Protein AF-A0A8S8XUC7-F1 (afdb_monomer)

Solvent-accessible surface area (backbone atoms only — not comparable to full-atom values): 11625 Å² total; per-residue (Å²): 89,48,49,70,54,58,55,46,55,54,51,51,53,39,42,76,74,67,48,90,72,67,87,67,48,67,64,52,48,65,70,45,53,82,76,54,60,56,90,83,32,74,93,61,48,88,72,64,65,62,46,83,82,86,70,94,68,76,92,76,57,71,69,60,51,54,49,54,51,40,50,51,55,43,52,51,50,54,50,49,53,54,52,32,41,76,70,71,77,44,48,84,92,80,46,78,45,68,78,72,74,39,77,66,48,87,70,94,55,97,44,68,78,47,62,65,75,51,44,34,64,48,54,49,67,64,31,64,96,37,75,73,34,54,60,49,36,74,74,62,48,78,80,85,77,85,59,91,88,58,54,70,69,60,52,48,53,52,52,52,52,50,40,52,46,46,44,66,35,69,69,47,46,50,48,43,69,71,28,41,64,84,64,82,58,76,83,125

Radius of gyration: 28.35 Å; Cα contacts (8 Å, |Δi|>4): 119; chains: 1; bounding box: 52×38×69 Å

Structure (mmCIF, N/CA/C/O backbone):
data_AF-A0A8S8XUC7-F1
#
_entry.id   AF-A0A8S8XUC7-F1
#
loop_
_atom_site.group_PDB
_atom_site.id
_atom_site.type_symbol
_atom_site.label_atom_id
_atom_site.label_alt_id
_atom_site.label_comp_id
_atom_site.label_asym_id
_atom_site.label_entity_id
_atom_site.label_seq_id
_atom_site.pdbx_PDB_ins_code
_atom_site.Cartn_x
_atom_site.Cartn_y
_atom_site.Cartn_z
_atom_site.occupancy
_atom_site.B_iso_or_equiv
_atom_site.auth_seq_id
_atom_site.auth_comp_id
_atom_site.auth_asym_id
_atom_site.auth_atom_id
_atom_site.pdbx_PDB_model_num
ATOM 1 N N . MET A 1 1 ? 27.274 0.226 -27.806 1.00 64.38 1 MET A N 1
ATOM 2 C CA . MET A 1 1 ? 27.291 -1.068 -28.529 1.00 64.38 1 MET A CA 1
ATOM 3 C C . MET A 1 1 ? 28.062 -0.888 -29.833 1.00 64.38 1 MET A C 1
ATOM 5 O O . MET A 1 1 ? 28.096 0.235 -30.327 1.00 64.38 1 MET A O 1
ATOM 9 N N . SER A 1 2 ? 28.737 -1.913 -30.366 1.00 77.88 2 SER A N 1
ATOM 10 C CA . SER A 1 2 ? 29.404 -1.769 -31.672 1.00 77.88 2 SER A CA 1
ATOM 11 C C . SER A 1 2 ? 28.371 -1.815 -32.796 1.00 77.88 2 SER A C 1
ATOM 13 O O . SER A 1 2 ? 27.384 -2.546 -32.712 1.00 77.88 2 SER A O 1
ATOM 15 N N . LEU A 1 3 ? 28.612 -1.056 -33.861 1.00 74.00 3 LEU A N 1
ATOM 16 C CA . LEU A 1 3 ? 27.772 -1.046 -35.059 1.00 74.00 3 LEU A CA 1
ATOM 17 C C . LEU A 1 3 ? 27.551 -2.459 -35.634 1.00 74.00 3 LEU A C 1
ATOM 19 O O . LEU A 1 3 ? 26.434 -2.832 -35.981 1.00 74.00 3 LEU A O 1
ATOM 23 N N . ARG A 1 4 ? 28.613 -3.276 -35.661 1.00 80.56 4 ARG A N 1
ATOM 24 C CA . ARG A 1 4 ? 28.558 -4.670 -36.122 1.00 80.56 4 ARG A CA 1
ATOM 25 C C . ARG A 1 4 ? 27.608 -5.529 -35.285 1.00 80.56 4 ARG A C 1
ATOM 27 O O . ARG A 1 4 ? 26.924 -6.365 -35.860 1.00 80.56 4 ARG A O 1
ATOM 34 N N . ALA A 1 5 ? 27.567 -5.328 -33.965 1.00 80.81 5 ALA A N 1
ATOM 35 C CA . ALA A 1 5 ? 26.677 -6.081 -33.083 1.00 80.81 5 ALA A CA 1
ATOM 36 C C . ALA A 1 5 ? 25.206 -5.729 -33.348 1.00 80.81 5 ALA A C 1
ATOM 38 O O . ALA A 1 5 ? 24.406 -6.625 -33.563 1.00 80.81 5 ALA A O 1
ATOM 39 N N . VAL A 1 6 ? 24.878 -4.435 -33.467 1.00 80.38 6 VAL A N 1
ATOM 40 C CA . VAL A 1 6 ? 23.505 -3.985 -33.776 1.00 80.38 6 VAL A CA 1
ATOM 41 C C . VAL A 1 6 ? 23.020 -4.546 -35.117 1.00 80.38 6 VAL A C 1
ATOM 43 O O . VAL A 1 6 ? 21.897 -5.025 -35.229 1.00 80.38 6 VAL A O 1
ATOM 46 N N . MET A 1 7 ? 23.868 -4.508 -36.149 1.00 82.50 7 MET A N 1
ATOM 47 C CA . MET A 1 7 ? 23.526 -5.069 -37.461 1.00 82.50 7 MET A CA 1
ATOM 48 C C . MET A 1 7 ? 23.397 -6.595 -37.426 1.00 82.50 7 MET A C 1
ATOM 50 O O . MET A 1 7 ? 22.600 -7.144 -38.180 1.00 82.50 7 MET A O 1
ATOM 54 N N . GLY A 1 8 ? 24.173 -7.268 -36.573 1.00 85.06 8 GLY A N 1
ATOM 55 C CA . GLY A 1 8 ? 24.045 -8.700 -36.311 1.00 85.06 8 GLY A CA 1
ATOM 56 C C . GLY A 1 8 ? 22.666 -9.039 -35.755 1.00 85.06 8 GLY A C 1
ATOM 57 O O . GLY A 1 8 ? 21.936 -9.782 -36.402 1.00 85.06 8 GLY A O 1
ATOM 58 N N . ASP A 1 9 ? 22.274 -8.393 -34.656 1.00 85.56 9 ASP A N 1
ATOM 59 C CA . ASP A 1 9 ? 20.990 -8.630 -33.985 1.00 85.56 9 ASP A CA 1
ATOM 60 C C . ASP A 1 9 ? 19.790 -8.428 -34.929 1.00 85.56 9 ASP A C 1
ATOM 62 O O . ASP A 1 9 ? 18.848 -9.218 -34.939 1.00 85.56 9 ASP A O 1
ATOM 66 N N . VAL A 1 10 ? 19.831 -7.393 -35.781 1.00 85.50 10 VAL A N 1
ATOM 67 C CA . VAL A 1 10 ? 18.773 -7.134 -36.778 1.00 85.50 10 VAL A CA 1
ATOM 68 C C . VAL A 1 10 ? 18.716 -8.229 -37.848 1.00 85.50 10 VAL A C 1
ATOM 70 O O . VAL A 1 10 ? 17.629 -8.622 -38.273 1.00 85.50 10 VAL A O 1
ATOM 73 N N . LEU A 1 11 ? 19.869 -8.722 -38.313 1.00 88.69 11 LEU A N 1
ATOM 74 C CA . LEU A 1 11 ? 19.917 -9.803 -39.301 1.00 88.69 11 LEU A CA 1
ATOM 75 C C . LEU A 1 11 ? 19.480 -11.139 -38.696 1.00 88.69 11 LEU A C 1
ATOM 77 O O . LEU A 1 11 ? 18.861 -11.935 -39.398 1.00 88.69 11 LEU A O 1
ATOM 81 N N . ASP A 1 12 ? 19.769 -11.375 -37.419 1.00 87.06 12 ASP A N 1
ATOM 82 C CA . ASP A 1 12 ? 19.316 -12.563 -36.699 1.00 87.06 12 ASP A CA 1
ATOM 83 C C . ASP A 1 12 ? 17.794 -12.544 -36.520 1.00 87.06 12 ASP A C 1
ATOM 85 O O . ASP A 1 12 ? 17.133 -13.500 -36.923 1.00 87.06 12 ASP A O 1
ATOM 89 N N . LEU A 1 13 ? 17.212 -11.411 -36.113 1.00 89.50 13 LEU A N 1
ATOM 90 C CA . LEU A 1 13 ? 15.756 -11.224 -36.084 1.00 89.50 13 LEU A CA 1
ATOM 91 C C . LEU A 1 13 ? 15.106 -11.433 -37.467 1.00 89.50 13 LEU A C 1
ATOM 93 O O . LEU A 1 13 ? 14.043 -12.045 -37.60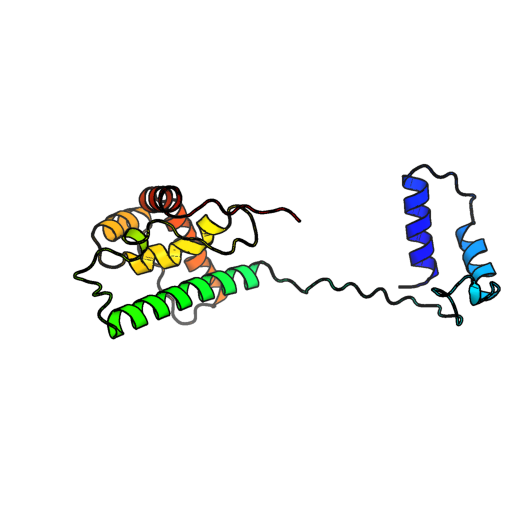0 1.00 89.50 13 LEU A O 1
ATOM 97 N N . ALA A 1 14 ? 15.740 -10.941 -38.533 1.00 87.56 14 ALA A N 1
ATOM 98 C CA . ALA A 1 14 ? 15.255 -11.149 -39.894 1.00 87.56 14 ALA A CA 1
ATOM 99 C C . ALA A 1 14 ? 15.283 -12.639 -40.295 1.00 87.56 14 ALA A C 1
ATOM 101 O O . ALA A 1 14 ? 14.360 -13.116 -40.952 1.00 87.56 14 ALA A O 1
ATOM 102 N N . ARG A 1 15 ? 16.301 -13.403 -39.875 1.00 86.19 15 ARG A N 1
ATOM 103 C CA . ARG A 1 15 ? 16.347 -14.860 -40.097 1.00 86.19 15 ARG A CA 1
ATOM 104 C C . ARG A 1 15 ? 15.262 -15.584 -39.309 1.00 86.19 15 ARG A C 1
ATOM 106 O O . ARG A 1 15 ? 14.602 -16.454 -39.869 1.00 86.19 15 ARG A O 1
ATOM 113 N N . GLU A 1 16 ? 15.052 -15.208 -38.049 1.00 88.12 16 GLU A N 1
ATOM 114 C CA . GLU A 1 16 ? 14.007 -15.782 -37.189 1.00 88.12 16 GLU A CA 1
ATOM 115 C C . GLU A 1 16 ? 12.602 -15.564 -37.763 1.00 88.12 16 GLU A C 1
ATOM 117 O O . GLU A 1 16 ? 11.744 -16.439 -37.678 1.00 88.12 16 GLU A O 1
ATOM 122 N N . THR A 1 17 ? 12.384 -14.429 -38.429 1.00 87.94 17 THR A N 1
ATOM 123 C CA . THR A 1 17 ? 11.124 -14.103 -39.118 1.00 87.94 17 THR A CA 1
ATOM 124 C C . THR A 1 17 ? 11.004 -14.719 -40.521 1.00 87.94 17 THR A C 1
ATOM 126 O O . THR A 1 17 ? 10.028 -14.468 -41.228 1.00 87.94 17 THR A O 1
ATOM 129 N N . GLY A 1 18 ? 11.957 -15.569 -40.926 1.00 85.75 18 GLY A N 1
ATOM 130 C CA . GLY A 1 18 ? 11.912 -16.345 -42.169 1.00 85.75 18 GLY A CA 1
ATOM 131 C C . GLY A 1 18 ? 12.561 -15.674 -43.383 1.00 85.75 18 GLY A C 1
ATOM 132 O O . GLY A 1 18 ? 12.409 -16.166 -44.504 1.00 85.75 18 GLY A O 1
ATOM 133 N N . ALA A 1 19 ? 13.295 -14.571 -43.208 1.00 86.06 19 ALA A N 1
ATOM 134 C CA . ALA A 1 19 ? 14.014 -13.943 -44.311 1.00 86.06 19 ALA A CA 1
ATOM 135 C C . ALA A 1 19 ? 15.226 -14.789 -44.733 1.00 86.06 19 ALA A C 1
ATOM 137 O O . ALA A 1 19 ? 16.112 -15.109 -43.937 1.00 86.06 19 ALA A O 1
ATOM 138 N N . ASN A 1 20 ? 15.311 -15.102 -46.027 1.00 86.12 20 ASN A N 1
ATOM 139 C CA . ASN A 1 20 ? 16.457 -15.806 -46.591 1.00 86.12 20 ASN A CA 1
ATOM 140 C C . ASN A 1 20 ? 17.591 -14.817 -46.908 1.00 86.12 20 ASN A C 1
ATOM 142 O O . ASN A 1 20 ? 17.629 -14.190 -47.971 1.00 86.12 20 ASN A O 1
ATOM 146 N N . LEU A 1 21 ? 18.503 -14.651 -45.951 1.00 84.81 21 LEU A N 1
ATOM 147 C CA . LEU A 1 21 ? 19.649 -13.752 -46.048 1.00 84.81 21 LEU A CA 1
ATOM 148 C C . LEU A 1 21 ? 20.911 -14.511 -46.471 1.00 84.81 21 LEU A C 1
ATOM 150 O O . LEU A 1 21 ? 21.259 -15.536 -45.890 1.00 84.81 21 LEU A O 1
ATOM 154 N N . LYS A 1 22 ? 21.641 -13.968 -47.454 1.00 84.62 22 LYS A N 1
ATOM 155 C CA . LYS A 1 22 ? 22.904 -14.554 -47.926 1.00 84.62 22 LYS A CA 1
ATOM 156 C C . LYS A 1 22 ? 23.955 -14.584 -46.815 1.00 84.62 22 LYS A C 1
ATOM 158 O O . LYS A 1 22 ? 24.102 -13.632 -46.045 1.00 84.62 22 LYS A O 1
ATOM 163 N N . GLU A 1 23 ? 24.739 -15.652 -46.793 1.00 79.81 23 GLU A N 1
ATOM 164 C CA . GLU A 1 23 ? 25.866 -15.794 -45.877 1.00 79.81 23 GLU A CA 1
ATOM 165 C C . GLU A 1 23 ? 26.910 -14.682 -46.109 1.00 79.81 23 GLU A C 1
ATOM 167 O O . GLU A 1 23 ? 27.148 -14.249 -47.241 1.00 79.81 23 GLU A O 1
ATOM 172 N N . GLY A 1 24 ? 27.480 -14.146 -45.025 1.00 82.12 24 GLY A N 1
ATOM 173 C CA . GLY A 1 24 ? 28.450 -13.043 -45.086 1.00 82.12 24 GLY A CA 1
ATOM 174 C C . GLY A 1 24 ? 27.871 -11.668 -45.459 1.00 82.12 24 GLY A C 1
ATOM 175 O O . GLY A 1 24 ? 28.633 -10.733 -45.725 1.00 82.12 24 GLY A O 1
ATOM 176 N N . ILE A 1 25 ? 26.539 -11.500 -45.481 1.00 85.81 25 ILE A N 1
ATOM 177 C CA . ILE A 1 25 ? 25.911 -10.197 -45.766 1.00 85.81 25 ILE A CA 1
ATOM 178 C C . ILE A 1 25 ? 26.306 -9.125 -44.742 1.00 85.81 25 ILE A C 1
ATOM 180 O O . ILE A 1 25 ? 26.562 -7.989 -45.135 1.00 85.81 25 ILE A O 1
ATOM 184 N N . LEU A 1 26 ? 26.463 -9.497 -43.467 1.00 83.31 26 LEU A N 1
ATOM 185 C CA . LEU A 1 26 ? 26.905 -8.601 -42.395 1.00 83.31 26 LEU A CA 1
ATOM 186 C C . LEU A 1 26 ? 28.269 -7.970 -42.710 1.00 83.31 26 LEU A C 1
ATOM 188 O O . LEU A 1 26 ? 28.406 -6.748 -42.698 1.00 83.31 26 LEU A O 1
ATOM 192 N N . ASP A 1 27 ? 29.265 -8.786 -43.062 1.00 83.56 27 ASP A N 1
ATOM 193 C CA . ASP A 1 27 ? 30.619 -8.303 -43.359 1.00 83.56 27 ASP A CA 1
ATOM 194 C C . ASP A 1 27 ? 30.653 -7.435 -44.621 1.00 83.56 27 ASP A C 1
ATOM 196 O O . ASP A 1 27 ? 31.424 -6.476 -44.713 1.00 83.56 27 ASP A O 1
ATOM 200 N N . ARG A 1 28 ? 29.781 -7.733 -45.593 1.00 82.06 28 ARG A N 1
ATOM 201 C CA . ARG A 1 28 ? 29.601 -6.896 -46.781 1.00 82.06 28 ARG A CA 1
ATOM 202 C C . ARG A 1 28 ? 29.001 -5.540 -46.406 1.00 82.06 28 ARG A C 1
ATOM 204 O O . ARG A 1 28 ? 29.522 -4.517 -46.843 1.00 82.06 28 ARG A O 1
ATOM 211 N N . MET A 1 29 ? 27.953 -5.511 -45.587 1.00 79.56 29 MET A N 1
ATOM 212 C CA . MET A 1 29 ? 27.312 -4.261 -45.171 1.00 79.56 29 MET A CA 1
ATOM 213 C C . MET A 1 29 ? 28.269 -3.382 -44.357 1.00 79.56 29 MET A C 1
ATOM 215 O O . MET A 1 29 ? 28.423 -2.211 -44.689 1.00 79.56 29 MET A O 1
ATOM 219 N N . VAL A 1 30 ? 28.990 -3.949 -43.382 1.00 78.31 30 VAL A N 1
ATOM 220 C CA . VAL A 1 30 ? 29.994 -3.222 -42.581 1.00 78.31 30 VAL A CA 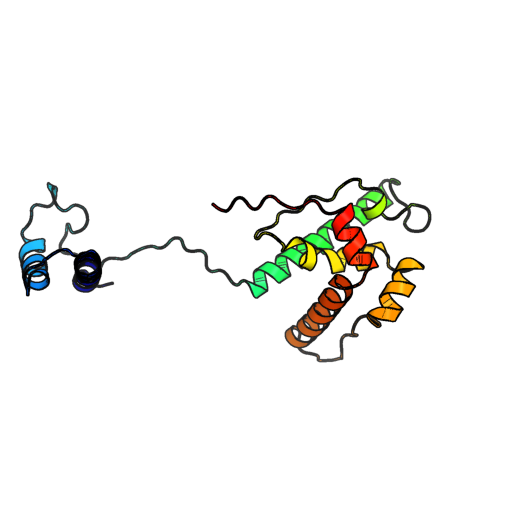1
ATOM 221 C C . VAL A 1 30 ? 31.098 -2.629 -43.464 1.00 78.31 30 VAL A C 1
ATOM 223 O O . VAL A 1 30 ? 31.499 -1.486 -43.267 1.00 78.31 30 VAL A O 1
ATOM 226 N N . ARG A 1 31 ? 31.562 -3.362 -44.485 1.00 79.19 31 ARG A N 1
ATOM 227 C CA . ARG A 1 31 ? 32.599 -2.885 -45.419 1.00 79.19 31 ARG A CA 1
ATOM 228 C C . ARG A 1 31 ? 32.142 -1.708 -46.281 1.00 79.19 31 ARG A C 1
ATOM 230 O O . ARG A 1 31 ? 32.957 -0.860 -46.644 1.00 79.19 31 ARG A O 1
ATOM 237 N N . HIS A 1 32 ? 30.870 -1.689 -46.671 1.00 75.12 32 HIS A N 1
ATOM 238 C CA . HIS A 1 32 ? 30.339 -0.687 -47.594 1.00 75.12 32 HIS A CA 1
ATOM 239 C C . HIS A 1 32 ? 29.715 0.520 -46.893 1.00 75.12 32 HIS A C 1
ATOM 241 O O . HIS A 1 32 ? 29.684 1.582 -47.507 1.00 75.12 32 HIS A O 1
ATOM 247 N N . LEU A 1 33 ? 29.304 0.397 -45.628 1.00 69.62 33 LEU A N 1
ATOM 248 C CA . LEU A 1 33 ? 28.690 1.473 -44.842 1.00 69.62 33 LEU A CA 1
ATOM 249 C C . LEU A 1 33 ? 29.476 2.803 -44.858 1.00 69.62 33 LEU A C 1
ATOM 251 O O . LEU A 1 33 ? 28.860 3.831 -45.126 1.00 69.62 33 LEU A O 1
ATOM 255 N N . PRO A 1 34 ? 30.819 2.822 -44.688 1.00 64.12 34 PRO A N 1
ATOM 256 C CA . PRO A 1 34 ? 31.603 4.064 -44.694 1.00 64.12 34 PRO A CA 1
ATOM 257 C C . PRO A 1 34 ? 31.664 4.757 -46.063 1.00 64.12 34 PRO A C 1
ATOM 259 O O . PRO A 1 34 ? 32.137 5.885 -46.167 1.00 64.12 34 PRO A O 1
ATOM 262 N N . ARG A 1 35 ? 31.254 4.062 -47.133 1.00 63.34 35 ARG A N 1
ATOM 263 C CA . ARG A 1 35 ? 31.327 4.529 -48.526 1.00 63.34 35 ARG A CA 1
ATOM 264 C C . ARG A 1 35 ? 29.984 5.038 -49.052 1.00 63.34 35 ARG A C 1
ATOM 266 O O . ARG A 1 35 ? 29.928 5.504 -50.188 1.00 63.34 35 ARG A O 1
ATOM 273 N N . VAL A 1 36 ? 28.909 4.919 -48.272 1.00 62.03 36 VAL A N 1
ATOM 274 C CA . VAL A 1 36 ? 27.567 5.364 -48.669 1.00 62.03 36 VAL A CA 1
ATOM 275 C C . VAL A 1 36 ? 27.403 6.851 -48.352 1.00 62.03 36 VAL A C 1
ATOM 277 O O . VAL A 1 36 ? 27.884 7.338 -47.332 1.00 62.03 36 VAL A O 1
ATOM 280 N N . SER A 1 37 ? 26.727 7.587 -49.238 1.00 52.53 37 SER A N 1
ATOM 281 C CA . SER A 1 37 ? 26.486 9.024 -49.074 1.00 52.53 37 SER A CA 1
ATOM 282 C C . SER A 1 37 ? 25.801 9.340 -47.727 1.00 52.53 37 SER A C 1
ATOM 284 O O . SER A 1 37 ? 24.809 8.680 -47.382 1.00 52.53 37 SER A O 1
ATOM 286 N N . PRO A 1 38 ? 26.246 10.383 -46.993 1.00 55.88 38 PRO A N 1
ATOM 287 C CA . PRO A 1 38 ? 25.613 10.841 -45.751 1.00 55.88 38 PRO A CA 1
ATOM 288 C C . PRO A 1 38 ? 24.120 11.172 -45.900 1.00 55.88 38 PRO A C 1
ATOM 290 O O . PRO A 1 38 ? 23.370 11.097 -44.930 1.00 55.88 38 PRO A O 1
ATOM 293 N N . ALA A 1 39 ? 23.665 11.491 -47.119 1.00 55.22 39 ALA A N 1
ATOM 294 C CA . ALA A 1 39 ? 22.266 11.803 -47.410 1.00 55.22 39 ALA A CA 1
ATOM 295 C C . ALA A 1 39 ? 21.318 10.598 -47.245 1.00 55.22 39 ALA A C 1
ATOM 297 O O . ALA A 1 39 ? 20.147 10.789 -46.930 1.00 55.22 39 ALA A O 1
ATOM 298 N N . GLN A 1 40 ? 21.812 9.368 -47.430 1.00 55.25 40 GLN A N 1
ATOM 299 C CA . GLN A 1 40 ? 21.023 8.133 -47.295 1.00 55.25 40 GLN A CA 1
ATOM 300 C C . GLN A 1 40 ? 21.238 7.433 -45.947 1.00 55.25 40 GLN A C 1
ATOM 302 O O . GLN A 1 40 ? 20.513 6.502 -45.609 1.00 55.25 40 GLN A O 1
ATOM 307 N N . THR A 1 41 ? 22.213 7.898 -45.161 1.00 56.19 41 THR A N 1
ATOM 308 C CA . THR A 1 41 ? 22.741 7.160 -44.010 1.00 56.19 41 THR A CA 1
ATOM 309 C C . THR A 1 41 ? 22.893 8.066 -42.789 1.00 56.19 41 THR A C 1
ATOM 311 O O . THR A 1 41 ? 23.915 8.046 -42.115 1.00 56.19 41 THR A O 1
ATOM 314 N N . ARG A 1 42 ? 21.873 8.882 -42.487 1.00 56.28 42 ARG A N 1
ATOM 315 C CA . ARG A 1 42 ? 21.896 9.839 -41.360 1.00 56.28 42 ARG A CA 1
ATOM 316 C C . ARG A 1 42 ? 22.261 9.204 -40.014 1.00 56.28 42 ARG A C 1
ATOM 318 O O . ARG A 1 42 ? 22.895 9.858 -39.200 1.00 56.28 42 ARG A O 1
ATOM 325 N N . HIS A 1 43 ? 21.879 7.947 -39.800 1.00 58.72 43 HIS A N 1
ATOM 326 C CA . HIS A 1 43 ? 22.116 7.215 -38.551 1.00 58.72 43 HIS A CA 1
ATOM 327 C C . HIS A 1 43 ? 23.529 6.625 -38.422 1.00 58.72 43 HIS A C 1
ATOM 329 O O . HIS A 1 43 ? 23.917 6.245 -37.325 1.00 58.72 43 HIS A O 1
ATOM 335 N N . PHE A 1 44 ? 24.282 6.531 -39.524 1.00 58.91 44 PHE A N 1
ATOM 336 C CA . PHE A 1 44 ? 25.649 5.991 -39.549 1.00 58.91 44 PHE A CA 1
ATOM 337 C C . PHE A 1 44 ? 26.647 6.974 -40.189 1.00 58.91 44 PHE A C 1
ATOM 339 O O . PHE A 1 44 ? 27.748 6.594 -40.595 1.00 58.91 44 PHE A O 1
ATOM 346 N N . ALA A 1 45 ? 26.245 8.239 -40.338 1.00 53.09 45 ALA A N 1
ATOM 347 C CA . ALA A 1 45 ? 27.086 9.286 -40.891 1.00 53.09 45 ALA A CA 1
ATOM 348 C C . ALA A 1 45 ? 28.238 9.592 -39.921 1.00 53.09 45 ALA A C 1
ATOM 350 O O . ALA A 1 45 ? 28.062 9.539 -38.712 1.00 53.09 45 ALA A O 1
ATOM 351 N N . HIS A 1 46 ? 29.401 9.943 -40.477 1.00 54.91 46 HIS A N 1
ATOM 352 C CA . HIS A 1 46 ? 30.627 10.352 -39.766 1.00 54.91 46 HIS A CA 1
ATOM 353 C C . HIS A 1 46 ? 31.564 9.248 -39.247 1.00 54.91 46 HIS A C 1
ATOM 355 O O . HIS A 1 46 ? 32.504 9.552 -38.520 1.00 54.91 46 HIS A O 1
ATOM 361 N N . GLY A 1 47 ? 31.416 7.997 -39.700 1.00 57.47 47 GLY A N 1
ATOM 362 C CA . GLY A 1 47 ? 32.417 6.956 -39.413 1.00 57.47 47 GLY A CA 1
ATOM 363 C C . GLY A 1 47 ? 32.436 6.513 -37.948 1.00 57.47 47 GLY A C 1
ATOM 364 O O . GLY A 1 47 ? 33.450 6.023 -37.457 1.00 57.47 47 GLY A O 1
ATOM 365 N N . GLU A 1 48 ? 31.317 6.690 -37.248 1.00 61.03 48 GLU A N 1
ATOM 366 C CA . GLU A 1 48 ? 31.160 6.272 -35.862 1.00 61.03 48 GLU A CA 1
ATOM 367 C C . GLU A 1 48 ? 31.118 4.738 -35.767 1.00 61.03 48 GLU A C 1
ATOM 369 O O . GLU A 1 48 ? 30.208 4.077 -36.266 1.00 61.03 48 GLU A O 1
ATOM 374 N N . GLU A 1 49 ? 32.108 4.140 -35.100 1.00 63.03 49 GLU A N 1
ATOM 375 C CA . GLU A 1 49 ? 32.145 2.687 -34.856 1.00 63.03 49 GLU A CA 1
ATOM 376 C C . GLU A 1 49 ? 31.222 2.245 -33.704 1.00 63.03 49 GLU A C 1
ATOM 378 O O . GLU A 1 49 ? 30.942 1.050 -33.524 1.00 63.03 49 GLU A O 1
ATOM 383 N N . ARG A 1 50 ? 30.755 3.202 -32.893 1.00 61.03 50 ARG A N 1
ATOM 384 C CA . ARG A 1 50 ? 29.977 2.963 -31.675 1.00 61.03 50 ARG A CA 1
ATOM 385 C C . ARG A 1 50 ? 28.645 3.690 -31.734 1.00 61.03 50 ARG A C 1
ATOM 387 O O . ARG A 1 50 ? 28.611 4.905 -31.842 1.00 61.03 50 ARG A O 1
ATOM 394 N N . ILE A 1 51 ? 27.572 2.930 -31.542 1.00 68.25 51 ILE A N 1
ATOM 395 C CA . ILE A 1 51 ? 26.220 3.461 -31.372 1.00 68.25 51 ILE A CA 1
ATOM 396 C C . ILE A 1 51 ? 25.894 3.464 -29.878 1.00 68.25 51 ILE A C 1
ATOM 398 O O . ILE A 1 51 ? 26.012 2.432 -29.196 1.00 68.25 51 ILE A O 1
ATOM 402 N N . SER A 1 52 ? 25.483 4.621 -29.362 1.00 62.69 52 SER A N 1
ATOM 403 C CA . SER A 1 52 ? 24.868 4.755 -28.041 1.00 62.69 52 SER A CA 1
ATOM 404 C C . SER A 1 52 ? 23.349 4.672 -28.178 1.00 62.69 52 SER A C 1
ATOM 406 O O . SER A 1 52 ? 22.715 5.605 -28.661 1.00 62.69 52 SER A O 1
ATOM 408 N N . ILE A 1 53 ? 22.767 3.550 -27.753 1.00 69.06 53 ILE A N 1
ATOM 409 C CA . ILE A 1 53 ? 21.314 3.410 -27.632 1.00 69.06 53 ILE A CA 1
ATOM 410 C C . ILE A 1 53 ? 20.952 3.952 -26.253 1.00 69.06 53 ILE A C 1
ATOM 412 O O . ILE A 1 53 ? 21.268 3.322 -25.244 1.00 69.06 53 ILE A O 1
ATOM 416 N N . HIS A 1 54 ? 20.349 5.136 -26.212 1.00 67.25 54 HIS A N 1
ATOM 417 C CA . HIS A 1 54 ? 19.734 5.643 -24.993 1.00 67.25 54 HIS A CA 1
ATOM 418 C C . HIS A 1 54 ? 18.392 4.932 -24.826 1.00 67.25 54 HIS A C 1
ATOM 420 O O . HIS A 1 54 ? 17.540 5.017 -25.709 1.00 67.25 54 HIS A O 1
ATOM 426 N N . ARG A 1 55 ? 18.235 4.176 -23.740 1.00 66.19 55 ARG A N 1
ATOM 427 C CA . ARG A 1 55 ? 16.931 3.662 -23.326 1.00 66.19 55 ARG A CA 1
ATOM 428 C C . ARG A 1 55 ? 16.484 4.528 -22.161 1.00 66.19 55 ARG A C 1
ATOM 430 O O . ARG A 1 55 ? 17.157 4.523 -21.134 1.00 66.19 55 ARG A O 1
ATOM 437 N N . ASP A 1 56 ? 15.370 5.232 -22.318 1.00 71.44 56 ASP A N 1
ATOM 438 C CA . ASP A 1 56 ? 14.698 5.974 -21.241 1.00 71.44 56 ASP A CA 1
ATOM 439 C C . ASP A 1 56 ? 13.984 5.014 -20.268 1.00 71.44 56 ASP A C 1
ATOM 441 O O . ASP A 1 56 ? 12.859 5.250 -19.831 1.00 71.44 56 ASP A O 1
ATOM 445 N N . GLU A 1 57 ? 14.597 3.870 -19.966 1.00 70.56 57 GLU A N 1
ATOM 446 C CA . GLU A 1 57 ? 14.042 2.928 -19.005 1.00 70.56 57 GLU A CA 1
ATOM 447 C C . GLU A 1 57 ? 14.325 3.468 -17.596 1.00 70.56 57 GLU A C 1
ATOM 449 O O . GLU A 1 57 ? 15.492 3.677 -17.240 1.00 70.56 57 GLU A O 1
ATOM 454 N N . PRO A 1 58 ? 13.290 3.724 -16.775 1.00 75.00 58 PRO A N 1
ATOM 455 C CA . PRO A 1 58 ? 13.508 4.186 -15.418 1.00 75.00 58 PRO A CA 1
ATOM 456 C C . PRO A 1 58 ? 14.223 3.093 -14.622 1.00 75.00 58 PRO A C 1
ATOM 458 O O . PRO A 1 58 ? 13.839 1.923 -14.653 1.00 75.00 58 PRO A O 1
ATOM 461 N N . VAL A 1 59 ? 15.238 3.481 -13.850 1.00 76.94 59 VAL A N 1
ATOM 462 C CA . VAL A 1 59 ? 15.805 2.593 -12.832 1.00 76.94 59 VAL A CA 1
ATOM 46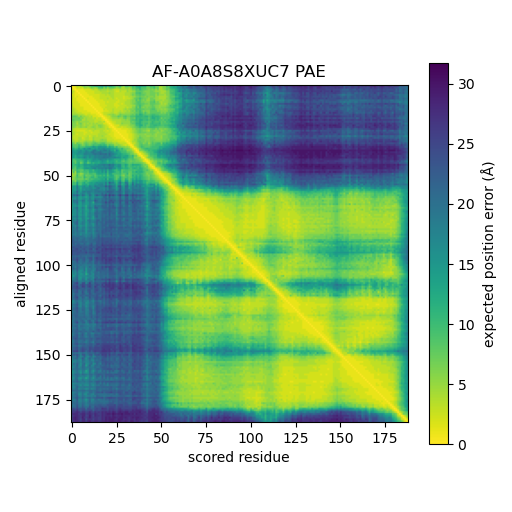3 C C . VAL A 1 59 ? 14.727 2.379 -11.773 1.00 76.94 59 VAL A C 1
ATOM 465 O O . VAL A 1 59 ? 14.367 3.305 -11.046 1.00 76.94 59 VAL A O 1
ATOM 468 N N . PHE A 1 60 ? 14.180 1.167 -11.716 1.00 75.38 60 PHE A N 1
ATOM 469 C CA . PHE A 1 60 ? 13.053 0.836 -10.852 1.00 75.38 60 PHE A CA 1
ATOM 470 C C . PHE A 1 60 ? 13.422 -0.264 -9.857 1.00 75.38 60 PHE A C 1
ATOM 472 O O . PHE A 1 60 ? 13.713 -1.396 -10.238 1.00 75.38 60 PHE A O 1
ATOM 479 N N . ASP A 1 61 ? 13.344 0.062 -8.567 1.00 81.88 61 ASP A N 1
ATOM 480 C CA . ASP A 1 61 ? 13.332 -0.917 -7.480 1.00 81.88 61 ASP A CA 1
ATOM 481 C C . ASP A 1 61 ? 11.882 -1.126 -7.023 1.00 81.88 61 ASP A C 1
ATOM 483 O O . ASP A 1 61 ? 11.277 -0.274 -6.364 1.00 81.88 61 ASP A O 1
ATOM 487 N N . GLY A 1 62 ? 11.309 -2.272 -7.393 1.00 80.38 62 GLY A N 1
ATOM 488 C CA . GLY A 1 62 ? 9.924 -2.611 -7.079 1.00 80.38 62 GLY A CA 1
ATOM 489 C C . GLY A 1 62 ? 9.644 -2.820 -5.589 1.00 80.38 62 GLY A C 1
ATOM 490 O O . GLY A 1 62 ? 8.526 -2.575 -5.136 1.00 80.38 62 GLY A O 1
ATOM 491 N N . GLN A 1 63 ? 10.624 -3.271 -4.803 1.00 78.69 63 GLN A N 1
ATOM 492 C CA . GLN A 1 63 ? 10.430 -3.445 -3.361 1.00 78.69 63 GLN A CA 1
ATOM 493 C C . GLN A 1 63 ? 10.444 -2.089 -2.660 1.00 78.69 63 GLN A C 1
ATOM 495 O O . GLN A 1 63 ? 9.560 -1.800 -1.849 1.00 78.69 63 GLN A O 1
ATOM 500 N N . TYR A 1 64 ? 11.404 -1.239 -3.026 1.00 82.12 64 TYR A N 1
ATOM 501 C CA . TYR A 1 64 ? 11.514 0.115 -2.502 1.00 82.12 64 TYR A CA 1
ATOM 502 C C . TYR A 1 64 ? 10.286 0.964 -2.851 1.00 82.12 64 TYR A C 1
ATOM 504 O O . TYR A 1 64 ? 9.689 1.580 -1.968 1.00 82.12 64 TYR A O 1
ATOM 512 N N . SER A 1 65 ? 9.854 0.947 -4.115 1.00 82.81 65 SER A N 1
ATOM 513 C CA . SER A 1 65 ? 8.720 1.750 -4.586 1.00 82.81 65 SER A CA 1
ATOM 514 C C . SER A 1 65 ? 7.403 1.369 -3.905 1.00 82.81 65 SER A C 1
ATOM 516 O O . SER A 1 65 ? 6.653 2.250 -3.482 1.00 82.81 65 SER A O 1
ATOM 518 N N . ASN A 1 66 ? 7.156 0.071 -3.700 1.00 80.50 66 ASN A N 1
ATOM 519 C CA . ASN A 1 66 ? 5.997 -0.408 -2.946 1.00 80.50 66 ASN A CA 1
ATOM 520 C C . ASN A 1 66 ? 6.011 0.084 -1.495 1.00 80.50 66 ASN A C 1
ATOM 522 O O . ASN A 1 66 ? 4.970 0.491 -0.976 1.00 80.50 66 ASN A O 1
ATOM 526 N N . ARG A 1 67 ? 7.178 0.076 -0.841 1.00 81.06 67 ARG A N 1
ATOM 527 C CA . ARG A 1 67 ? 7.320 0.577 0.531 1.00 81.06 67 ARG A CA 1
ATOM 528 C C . ARG A 1 67 ? 7.071 2.082 0.608 1.00 81.06 67 ARG A C 1
ATOM 530 O O . ARG A 1 67 ? 6.307 2.527 1.461 1.00 81.06 67 ARG A O 1
ATOM 537 N N . CYS A 1 68 ? 7.664 2.859 -0.297 1.00 85.62 68 CYS A N 1
ATOM 538 C CA . CYS A 1 68 ? 7.438 4.302 -0.380 1.00 85.62 68 CYS A CA 1
ATOM 539 C C . CYS A 1 68 ? 5.959 4.631 -0.581 1.00 85.62 68 CYS A C 1
ATOM 541 O O . CYS A 1 68 ? 5.433 5.511 0.096 1.00 85.62 68 CYS A O 1
ATOM 543 N N . TYR A 1 69 ? 5.278 3.886 -1.452 1.00 84.88 69 TYR A N 1
ATOM 544 C CA . TYR A 1 69 ? 3.850 4.057 -1.680 1.00 84.88 69 TYR A CA 1
ATOM 545 C C . TYR A 1 69 ? 3.026 3.788 -0.409 1.00 84.88 69 TYR A C 1
ATOM 547 O O . TYR A 1 69 ? 2.212 4.624 -0.022 1.00 84.88 69 TYR A O 1
ATOM 555 N N . GLN A 1 70 ? 3.256 2.663 0.281 1.00 81.44 70 GLN A N 1
ATOM 556 C CA . GLN A 1 70 ? 2.540 2.345 1.527 1.00 81.44 70 GLN A CA 1
ATOM 557 C C . GLN A 1 70 ? 2.746 3.417 2.603 1.00 81.44 70 GLN A C 1
ATOM 559 O O . GLN A 1 70 ? 1.785 3.833 3.252 1.00 81.44 70 GLN A O 1
ATOM 564 N N . ASN A 1 71 ? 3.987 3.882 2.771 1.00 85.81 71 ASN A N 1
ATOM 565 C CA . ASN A 1 71 ? 4.314 4.931 3.734 1.00 85.81 71 ASN A CA 1
ATOM 566 C C . ASN A 1 71 ? 3.613 6.246 3.378 1.00 85.81 71 ASN A C 1
ATOM 568 O O . ASN A 1 71 ? 2.988 6.847 4.246 1.00 85.81 71 ASN A O 1
ATOM 572 N N . ALA A 1 72 ? 3.628 6.644 2.103 1.00 88.62 72 ALA A N 1
ATOM 573 C CA . ALA A 1 72 ? 2.952 7.854 1.645 1.00 88.62 72 ALA A CA 1
ATOM 574 C C . ALA A 1 72 ? 1.434 7.805 1.890 1.00 88.62 72 ALA A C 1
ATOM 576 O O . ALA A 1 72 ? 0.862 8.783 2.366 1.00 88.62 72 ALA A O 1
ATOM 577 N N . VAL A 1 73 ? 0.782 6.666 1.624 1.00 87.25 73 VAL A N 1
ATOM 578 C CA . VAL A 1 73 ? -0.657 6.485 1.886 1.00 87.25 73 VAL A CA 1
ATOM 579 C C . VAL A 1 73 ? -0.967 6.574 3.381 1.00 87.25 73 VAL A C 1
ATOM 581 O O . VAL A 1 73 ? -1.894 7.283 3.774 1.00 87.25 73 VAL A O 1
ATOM 584 N N . ARG A 1 74 ? -0.177 5.900 4.228 1.00 85.94 74 ARG A N 1
ATOM 585 C CA . ARG A 1 74 ? -0.322 5.971 5.690 1.00 85.94 74 ARG A CA 1
ATOM 586 C C . ARG A 1 74 ? -0.163 7.406 6.191 1.00 85.94 74 ARG A C 1
ATOM 588 O O . ARG A 1 74 ? -0.997 7.886 6.954 1.00 85.94 74 ARG A O 1
ATOM 595 N N . ASP A 1 75 ? 0.894 8.088 5.767 1.00 89.94 75 ASP A N 1
ATOM 596 C CA . ASP A 1 75 ? 1.224 9.427 6.251 1.00 89.94 75 ASP A CA 1
ATOM 597 C C . ASP A 1 75 ? 0.184 10.458 5.785 1.00 89.94 75 ASP A C 1
ATOM 599 O O . ASP A 1 75 ? -0.221 11.321 6.568 1.00 89.94 75 ASP A O 1
ATOM 603 N N . ALA A 1 76 ? -0.321 10.319 4.555 1.00 90.69 76 ALA A N 1
ATOM 604 C CA . ALA A 1 76 ? -1.423 11.126 4.038 1.00 90.69 76 ALA A CA 1
ATOM 605 C C . ALA A 1 76 ? -2.712 10.922 4.847 1.00 90.69 76 ALA A C 1
ATOM 607 O O . ALA A 1 76 ? -3.382 11.896 5.194 1.00 90.69 76 ALA A O 1
ATOM 608 N N . PHE A 1 77 ? -3.040 9.677 5.200 1.00 88.94 77 PHE A N 1
ATOM 609 C CA . PHE A 1 77 ? -4.200 9.380 6.037 1.00 88.94 77 PHE A CA 1
ATOM 610 C C . PHE A 1 77 ? -4.069 9.987 7.443 1.00 88.94 77 PHE A C 1
ATOM 612 O O . PHE A 1 77 ? -5.000 10.624 7.934 1.00 88.94 77 PHE A O 1
ATOM 619 N N . LEU A 1 78 ? -2.893 9.880 8.068 1.00 87.88 78 LEU A N 1
ATOM 620 C CA . LEU A 1 78 ? -2.623 10.485 9.377 1.00 87.88 78 LEU A CA 1
ATOM 621 C C . LEU A 1 78 ? -2.683 12.016 9.346 1.00 87.88 78 LEU A C 1
ATOM 623 O O . LEU A 1 78 ? -3.137 12.649 10.300 1.00 87.88 78 LEU A O 1
ATOM 627 N N . ASP A 1 79 ? -2.181 12.646 8.284 1.00 91.62 79 ASP A N 1
ATOM 628 C CA . ASP A 1 79 ? -2.314 14.093 8.102 1.00 91.62 79 ASP A CA 1
ATOM 629 C C . ASP A 1 79 ? -3.781 14.502 7.917 1.00 91.62 79 ASP A C 1
ATOM 631 O O . ASP A 1 79 ? -4.240 15.454 8.550 1.00 91.62 79 ASP A O 1
ATOM 635 N N . PHE A 1 80 ? -4.546 13.737 7.136 1.00 90.75 80 PHE A N 1
ATOM 636 C CA . PHE A 1 80 ? -5.980 13.951 6.973 1.00 90.75 80 PHE A CA 1
ATOM 637 C C . PHE A 1 80 ? -6.729 13.875 8.313 1.00 90.75 80 PHE A C 1
ATOM 639 O O . PHE A 1 80 ? -7.435 14.824 8.661 1.00 90.75 80 PHE A O 1
ATOM 646 N N . GLN A 1 81 ? -6.516 12.815 9.104 1.00 86.75 81 GLN A N 1
ATOM 647 C CA . GLN A 1 81 ? -7.131 12.665 10.429 1.00 86.75 81 GLN A CA 1
ATOM 648 C C . GLN A 1 81 ? -6.802 13.856 11.344 1.00 86.75 81 GLN A C 1
ATOM 650 O O . GLN A 1 81 ? -7.697 14.445 11.951 1.00 86.75 81 GLN A O 1
ATOM 655 N N . ARG A 1 82 ? -5.528 14.275 11.396 1.00 89.38 82 ARG A N 1
ATOM 656 C CA . ARG A 1 82 ? -5.089 15.430 12.203 1.00 89.38 82 ARG A CA 1
ATOM 657 C C . ARG A 1 82 ? -5.761 16.734 11.776 1.00 89.38 82 ARG A C 1
ATOM 659 O O . ARG A 1 82 ? -6.152 17.535 12.626 1.00 89.38 82 ARG A O 1
ATOM 666 N N . ARG A 1 83 ? -5.899 16.972 10.468 1.00 91.94 83 ARG A N 1
ATOM 667 C CA . ARG A 1 83 ? -6.590 18.162 9.942 1.00 91.94 83 ARG A CA 1
ATOM 668 C C . ARG A 1 83 ? -8.076 18.144 10.279 1.00 91.94 83 ARG A C 1
ATOM 670 O O . ARG A 1 83 ? -8.617 19.185 10.651 1.00 91.94 83 ARG A O 1
ATOM 677 N N . ALA A 1 84 ? -8.721 16.989 10.168 1.00 88.56 84 ALA A N 1
ATOM 678 C CA . ALA A 1 84 ? -10.134 16.844 10.482 1.00 88.56 84 ALA A CA 1
ATOM 679 C C . ALA A 1 84 ? -10.418 17.068 11.976 1.00 88.56 84 ALA A C 1
ATOM 681 O O . ALA A 1 84 ? -11.332 17.820 12.304 1.00 88.56 84 ALA A O 1
ATOM 682 N N . ALA A 1 85 ? -9.572 16.539 12.866 1.00 87.50 85 ALA A N 1
ATOM 683 C CA . ALA A 1 85 ? -9.662 16.807 14.302 1.00 87.50 85 ALA A CA 1
ATOM 684 C C . ALA A 1 85 ? -9.498 18.300 14.621 1.00 87.50 85 ALA A C 1
ATOM 686 O O . ALA A 1 85 ? -10.321 18.898 15.307 1.00 87.50 85 ALA A O 1
ATOM 687 N N . ARG A 1 86 ? -8.482 18.952 14.041 1.00 89.50 86 ARG A N 1
ATOM 688 C CA . ARG A 1 86 ? -8.237 20.389 14.255 1.00 89.50 86 ARG A CA 1
ATOM 689 C C . ARG A 1 86 ? -9.379 21.286 13.768 1.00 89.50 86 ARG A C 1
ATOM 691 O O . ARG A 1 86 ? -9.553 22.383 14.285 1.00 89.50 86 ARG A O 1
ATOM 698 N N . THR A 1 87 ? -10.110 20.857 12.745 1.00 90.81 87 THR A N 1
ATOM 699 C CA . THR A 1 87 ? -11.230 21.617 12.167 1.00 90.81 87 THR A CA 1
ATOM 700 C C . THR A 1 87 ? -12.577 21.268 12.801 1.00 90.81 87 THR A C 1
ATOM 702 O O . THR A 1 87 ? -13.587 21.834 12.395 1.00 90.81 87 THR A O 1
ATOM 705 N N . GLY A 1 88 ? -12.605 20.358 13.783 1.00 86.25 88 GLY A N 1
ATOM 706 C CA . GLY A 1 88 ? -13.838 19.888 14.417 1.00 86.25 88 GLY A CA 1
ATOM 707 C C . GLY A 1 88 ? -14.712 19.021 13.506 1.00 86.25 88 GLY A C 1
ATOM 708 O O . GLY A 1 88 ? -15.884 18.825 13.799 1.00 86.25 88 GLY A O 1
ATOM 709 N N . ARG A 1 89 ? -14.173 18.516 12.385 1.00 85.69 89 ARG A N 1
ATOM 710 C CA . ARG A 1 89 ? -14.888 17.599 11.481 1.00 85.69 89 ARG A CA 1
ATOM 711 C C . ARG A 1 89 ? -14.928 16.169 12.026 1.00 85.69 89 ARG A C 1
ATOM 713 O O . ARG A 1 89 ? -15.735 15.384 11.535 1.00 85.69 89 ARG A O 1
ATOM 720 N N . TYR A 1 90 ? -14.025 15.816 12.939 1.00 84.06 90 TYR A N 1
ATOM 721 C CA . TYR A 1 90 ? -13.910 14.457 13.458 1.00 84.06 90 TYR A CA 1
ATOM 722 C C . TYR A 1 90 ? -13.346 14.409 14.874 1.00 84.06 90 TYR A C 1
ATOM 724 O O . TYR A 1 90 ? -12.248 14.920 15.111 1.00 84.06 90 TYR A O 1
ATOM 732 N N . THR A 1 91 ? -14.027 13.696 15.758 1.00 80.56 91 THR A N 1
ATOM 733 C CA . THR A 1 91 ? -13.532 13.282 17.067 1.00 80.56 91 THR A CA 1
ATOM 734 C C . THR A 1 91 ? -13.442 11.763 17.091 1.00 80.56 91 THR A C 1
ATOM 736 O O . THR A 1 91 ? -14.442 11.069 16.950 1.00 80.56 91 THR A O 1
ATOM 739 N N . HIS A 1 92 ? -12.23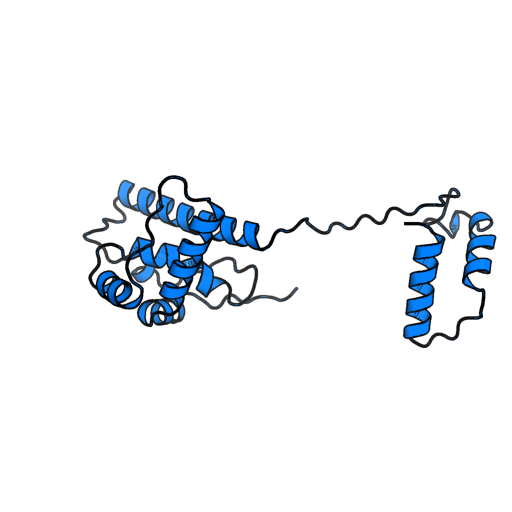9 11.230 17.301 1.00 73.06 92 HIS A N 1
ATOM 740 C CA . HIS A 1 92 ? -11.983 9.793 17.195 1.00 73.06 92 HIS A CA 1
ATOM 741 C C . HIS A 1 92 ? -12.870 8.929 18.097 1.00 73.06 92 HIS A C 1
ATOM 743 O O . HIS A 1 92 ? -13.249 7.842 17.688 1.00 73.06 92 HIS A O 1
ATOM 749 N N . ASP A 1 93 ? -13.224 9.385 19.293 1.00 74.75 93 ASP A N 1
ATOM 750 C CA . ASP A 1 93 ? -13.974 8.543 20.233 1.00 74.75 93 ASP A CA 1
ATOM 751 C C . ASP A 1 93 ? -15.497 8.736 20.134 1.00 74.75 93 ASP A C 1
ATOM 753 O O . ASP A 1 93 ? -16.253 7.974 20.730 1.00 74.75 93 ASP A O 1
ATOM 757 N N . GLU A 1 94 ? -15.952 9.733 19.370 1.00 78.75 94 GLU A N 1
ATOM 758 C CA . GLU A 1 94 ? -17.370 10.103 19.255 1.00 78.75 94 GLU A CA 1
ATOM 759 C C . GLU A 1 94 ? -17.937 9.797 17.864 1.00 78.75 94 GLU A C 1
ATOM 761 O O . GLU A 1 94 ? -19.107 9.438 17.735 1.00 78.75 94 GLU A O 1
ATOM 766 N N . ASP A 1 95 ? -17.111 9.923 16.824 1.00 79.81 95 ASP A N 1
ATOM 767 C CA . ASP A 1 95 ? -17.515 9.727 15.441 1.00 79.81 95 ASP A CA 1
ATOM 768 C C . ASP A 1 95 ? -17.242 8.307 14.946 1.00 79.81 95 ASP A C 1
ATOM 770 O O . ASP A 1 95 ? -16.262 7.647 15.304 1.00 79.81 95 ASP A O 1
ATOM 774 N N . GLU A 1 96 ? -18.082 7.864 14.011 1.00 81.50 96 GLU A N 1
ATOM 775 C CA . GLU A 1 96 ? -17.824 6.654 13.239 1.00 81.50 96 GLU A CA 1
ATOM 776 C C . GLU A 1 96 ? -16.477 6.766 12.505 1.00 81.50 96 GLU A C 1
ATOM 778 O O . GLU A 1 96 ? -16.091 7.845 12.052 1.00 81.50 96 GLU A O 1
ATOM 783 N N . ARG A 1 97 ? -15.749 5.657 12.350 1.00 82.94 97 ARG A N 1
ATOM 784 C CA . ARG A 1 97 ? -14.438 5.655 11.686 1.00 82.94 97 ARG A CA 1
ATOM 785 C C . ARG A 1 97 ? -14.505 6.248 10.280 1.00 82.94 97 ARG A C 1
ATOM 787 O O . ARG A 1 97 ? -15.456 6.006 9.539 1.00 82.94 97 ARG A O 1
ATOM 794 N N . PHE A 1 98 ? -13.470 6.984 9.867 1.00 81.81 98 PHE A N 1
ATOM 795 C CA . PHE A 1 98 ? -13.476 7.677 8.570 1.00 81.81 98 PHE A CA 1
ATOM 796 C C . PHE A 1 98 ? -13.750 6.745 7.403 1.00 81.81 98 PHE A C 1
ATOM 798 O O . PHE A 1 98 ? -14.493 7.091 6.488 1.00 81.81 98 PHE A O 1
ATOM 805 N N . THR A 1 99 ? -13.150 5.559 7.439 1.00 81.00 99 THR A N 1
ATOM 806 C CA . THR A 1 99 ? -13.307 4.603 6.349 1.00 81.00 99 THR A CA 1
ATOM 807 C C . THR A 1 99 ? -14.708 3.991 6.279 1.00 81.00 99 THR A C 1
ATOM 809 O O . THR A 1 99 ? -15.058 3.438 5.240 1.00 81.00 99 THR A O 1
ATOM 812 N N . GLU A 1 100 ? -15.515 4.127 7.335 1.00 81.81 100 GLU A N 1
ATOM 813 C CA . GLU A 1 100 ? -16.932 3.747 7.349 1.00 81.81 100 GLU A CA 1
ATOM 814 C C . GLU A 1 100 ? -17.852 4.903 6.933 1.00 81.81 100 GLU A C 1
ATOM 816 O O . GLU A 1 100 ? -18.841 4.675 6.230 1.00 81.81 100 GLU A O 1
ATOM 821 N N . GLN A 1 101 ? -17.472 6.148 7.255 1.00 84.12 101 GLN A N 1
ATOM 822 C CA . GLN A 1 101 ? -18.163 7.355 6.778 1.00 84.12 101 GLN A CA 1
ATOM 823 C C . GLN A 1 101 ? -18.060 7.531 5.256 1.00 84.12 101 GLN A C 1
ATOM 825 O O . GLN A 1 101 ? -18.901 8.181 4.633 1.00 84.12 101 GLN A O 1
ATOM 830 N N . TRP A 1 102 ? -16.994 7.017 4.643 1.00 86.69 102 TRP A N 1
ATOM 831 C CA . TRP A 1 102 ? -16.774 7.139 3.208 1.00 86.69 102 TRP A CA 1
ATOM 832 C C . TRP A 1 102 ? -17.559 6.091 2.427 1.00 86.69 102 TRP A C 1
ATOM 834 O O . TRP A 1 102 ? -17.470 4.888 2.675 1.00 86.69 102 TRP A O 1
ATOM 844 N N . GLU A 1 103 ? -18.293 6.541 1.410 1.00 85.19 103 GLU A N 1
ATOM 845 C CA . GLU A 1 103 ? -19.002 5.626 0.518 1.00 85.19 103 GLU A CA 1
ATOM 846 C C . GLU A 1 103 ? -18.011 4.750 -0.261 1.00 85.19 103 GLU A C 1
ATOM 848 O O . GLU A 1 103 ? -18.192 3.534 -0.346 1.00 85.19 103 GLU A O 1
ATOM 853 N N . ARG A 1 104 ? -16.935 5.353 -0.788 1.00 83.44 104 ARG A N 1
ATOM 854 C CA . ARG A 1 104 ? -15.899 4.680 -1.585 1.00 83.44 104 ARG A CA 1
ATOM 855 C C . ARG A 1 104 ? -14.513 5.273 -1.345 1.00 83.44 104 ARG A C 1
ATOM 857 O O . ARG A 1 104 ? -14.370 6.466 -1.089 1.00 83.44 104 ARG A O 1
ATOM 864 N N . ILE A 1 105 ? -13.491 4.433 -1.500 1.00 84.75 105 ILE A N 1
ATOM 865 C CA . ILE A 1 105 ? -12.073 4.798 -1.451 1.00 84.75 105 ILE A CA 1
ATOM 866 C C . ILE A 1 105 ? -11.444 4.482 -2.806 1.00 84.75 105 ILE A C 1
ATOM 868 O O . ILE A 1 105 ? -11.419 3.328 -3.240 1.00 84.75 105 ILE A O 1
ATOM 872 N N . ILE A 1 106 ? -10.904 5.517 -3.448 1.00 83.75 106 ILE A N 1
ATOM 873 C CA . ILE A 1 106 ? -10.238 5.428 -4.749 1.00 83.75 106 ILE A CA 1
ATOM 874 C C . ILE A 1 106 ? -8.738 5.610 -4.529 1.00 83.75 106 ILE A C 1
ATOM 876 O O . ILE A 1 106 ? -8.303 6.571 -3.897 1.00 83.75 106 ILE A O 1
ATOM 880 N N . MET A 1 107 ? -7.939 4.684 -5.055 1.00 79.12 107 MET A N 1
ATOM 881 C CA . MET A 1 107 ? -6.482 4.710 -4.933 1.00 79.12 107 MET A CA 1
ATOM 882 C C . MET A 1 107 ? -5.821 4.616 -6.303 1.00 79.12 107 MET A C 1
ATOM 884 O O . MET A 1 107 ? -6.315 3.927 -7.195 1.00 79.12 107 MET A O 1
ATOM 888 N N . HIS A 1 108 ? -4.660 5.255 -6.453 1.00 82.19 108 HIS A N 1
ATOM 889 C CA . HIS A 1 108 ? -3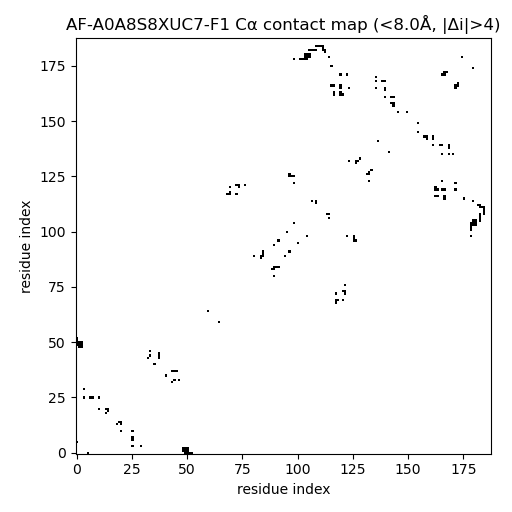.807 5.023 -7.613 1.00 82.19 108 HIS A CA 1
ATOM 890 C C . HIS A 1 108 ? -3.211 3.615 -7.527 1.00 82.19 108 HIS A C 1
ATOM 892 O O . HIS A 1 108 ? -2.434 3.339 -6.617 1.00 82.19 108 HIS A O 1
ATOM 898 N N . LEU A 1 109 ? -3.574 2.726 -8.449 1.00 74.88 109 LEU A N 1
ATOM 899 C CA . LEU A 1 109 ? -3.063 1.359 -8.492 1.00 74.88 109 LEU A CA 1
ATOM 900 C C . LEU A 1 109 ? -2.069 1.228 -9.650 1.00 74.88 109 LEU A C 1
ATOM 902 O O . LEU A 1 109 ? -2.515 1.144 -10.793 1.00 74.88 109 LEU A O 1
ATOM 906 N N . PRO A 1 110 ? -0.748 1.177 -9.382 1.00 67.62 110 PRO A N 1
ATOM 907 C CA . PRO A 1 110 ? 0.228 0.945 -10.442 1.00 67.62 110 PRO A CA 1
ATOM 908 C C . PRO A 1 110 ? 0.030 -0.424 -11.115 1.00 67.62 110 PRO A C 1
ATOM 910 O O . PRO A 1 110 ? 0.377 -0.590 -12.278 1.00 67.62 110 PRO A O 1
ATOM 913 N N . TYR A 1 111 ? -0.586 -1.383 -10.409 1.00 65.81 111 TYR A N 1
ATOM 914 C CA . TYR A 1 111 ? -1.010 -2.676 -10.945 1.00 65.81 111 TYR A CA 1
ATOM 915 C C . TYR A 1 111 ? -2.408 -3.053 -10.440 1.00 65.81 111 TYR A C 1
ATOM 917 O O . TYR A 1 111 ? -2.749 -2.806 -9.274 1.00 65.81 111 TYR A O 1
ATOM 925 N N . ALA A 1 112 ? -3.205 -3.717 -11.287 1.00 54.62 112 ALA A N 1
ATOM 926 C CA . ALA A 1 112 ? -4.460 -4.336 -10.860 1.00 54.62 112 ALA A CA 1
ATOM 927 C C . ALA A 1 112 ? -4.206 -5.210 -9.618 1.00 54.62 112 ALA A C 1
ATOM 929 O O . ALA A 1 112 ? -3.209 -5.925 -9.555 1.00 54.62 112 ALA A O 1
ATOM 930 N N . PHE A 1 113 ? -5.102 -5.160 -8.629 1.00 59.47 113 PHE A N 1
ATOM 931 C CA . PHE A 1 113 ? -5.043 -5.936 -7.374 1.00 59.47 113 PHE A CA 1
ATOM 932 C C . PHE A 1 113 ? -4.045 -5.470 -6.300 1.00 59.47 113 PHE A C 1
ATOM 934 O O . PHE A 1 113 ? -4.024 -6.048 -5.210 1.00 59.47 113 PHE A O 1
ATOM 941 N N . GLN A 1 114 ? -3.278 -4.398 -6.525 1.00 66.44 114 GLN A N 1
ATOM 942 C CA . GLN A 1 114 ? -2.363 -3.881 -5.500 1.00 66.44 114 GLN A CA 1
ATOM 943 C C . GLN A 1 114 ? -3.091 -3.296 -4.276 1.00 66.44 114 GLN A C 1
ATOM 945 O O . GLN A 1 114 ? -2.563 -3.368 -3.166 1.00 66.44 114 GLN A O 1
ATOM 950 N N . ALA A 1 115 ? -4.325 -2.807 -4.442 1.00 63.12 115 ALA A N 1
ATOM 951 C CA . ALA A 1 115 ? -5.123 -2.168 -3.389 1.00 63.12 115 ALA A CA 1
ATOM 952 C C . ALA A 1 115 ? -5.185 -2.986 -2.085 1.00 63.12 115 ALA A C 1
ATOM 954 O O . ALA A 1 115 ? -4.956 -2.453 -0.997 1.00 63.12 115 ALA A O 1
ATOM 955 N N . LYS A 1 116 ? -5.378 -4.307 -2.216 1.00 68.00 116 LYS A N 1
ATOM 956 C CA . LYS A 1 116 ? -5.495 -5.261 -1.103 1.00 68.00 116 LYS A CA 1
ATOM 957 C C . LYS A 1 116 ? -4.259 -5.314 -0.206 1.00 68.00 116 LYS A C 1
ATOM 959 O O . LYS A 1 116 ? -4.346 -5.681 0.960 1.00 68.00 116 LYS A O 1
ATOM 964 N N . ARG A 1 117 ? -3.092 -4.978 -0.751 1.00 72.00 117 ARG A N 1
ATOM 965 C CA . ARG A 1 117 ? -1.827 -4.990 -0.011 1.00 72.00 117 ARG A CA 1
ATOM 966 C C . ARG A 1 117 ? -1.488 -3.639 0.606 1.00 72.00 117 ARG A C 1
ATOM 968 O O . ARG A 1 117 ? -0.662 -3.604 1.508 1.00 72.00 117 ARG A O 1
ATOM 975 N N . MET A 1 118 ? -2.079 -2.549 0.120 1.00 75.94 118 MET A N 1
ATOM 976 C CA . MET A 1 118 ? -1.663 -1.194 0.502 1.00 75.94 118 MET A CA 1
ATOM 977 C C . MET A 1 118 ? -2.464 -0.638 1.679 1.00 75.94 118 MET A C 1
ATOM 979 O O . MET A 1 118 ? -1.928 0.119 2.481 1.00 75.94 118 MET A O 1
ATOM 983 N N . PHE A 1 119 ? -3.732 -1.033 1.811 1.00 83.81 119 PHE A N 1
ATOM 984 C CA . PHE A 1 119 ? -4.627 -0.490 2.832 1.00 83.81 119 PHE A CA 1
ATOM 985 C C . PHE A 1 119 ? -4.616 -1.151 4.231 1.00 83.81 119 PHE A C 1
ATOM 987 O O . PHE A 1 119 ? -5.151 -0.523 5.142 1.00 83.81 119 PHE A O 1
ATOM 994 N N . PRO A 1 120 ? -4.037 -2.348 4.489 1.00 87.75 120 PRO A N 1
ATOM 995 C CA . PRO A 1 120 ? -4.088 -2.947 5.830 1.00 87.75 120 PRO A CA 1
ATOM 996 C C . PRO A 1 120 ? -3.505 -2.060 6.939 1.00 87.75 120 PRO A C 1
ATOM 998 O O . PRO A 1 120 ? -4.024 -2.051 8.049 1.00 87.75 120 PRO A O 1
ATOM 1001 N N . ALA A 1 121 ? -2.463 -1.276 6.638 1.00 84.69 121 ALA A N 1
ATOM 1002 C CA . ALA A 1 121 ? -1.865 -0.354 7.605 1.00 84.69 121 ALA A CA 1
ATOM 1003 C C . ALA A 1 121 ? -2.818 0.790 7.998 1.00 84.69 121 ALA A C 1
ATOM 1005 O O . ALA A 1 121 ? -2.887 1.157 9.168 1.00 84.69 121 ALA A O 1
ATOM 1006 N N . VAL A 1 122 ? -3.569 1.328 7.030 1.00 87.19 122 VAL A N 1
ATOM 1007 C CA . VAL A 1 122 ? -4.595 2.352 7.278 1.00 87.19 122 VAL A CA 1
ATOM 1008 C C . VAL A 1 122 ? -5.778 1.745 8.023 1.00 87.19 122 VAL A C 1
ATOM 1010 O O . VAL A 1 122 ? -6.243 2.323 8.995 1.00 87.19 122 VAL A O 1
ATOM 1013 N N . PHE A 1 123 ? -6.220 0.555 7.613 1.00 88.81 123 PHE A N 1
ATOM 1014 C CA . PHE A 1 123 ? -7.316 -0.164 8.256 1.00 88.81 123 PHE A CA 1
ATOM 1015 C C . PHE A 1 123 ? -7.045 -0.443 9.738 1.00 88.81 123 PHE A C 1
ATOM 1017 O O . PHE A 1 123 ? -7.920 -0.189 10.558 1.00 88.81 123 PHE A O 1
ATOM 1024 N N . HIS A 1 124 ? -5.835 -0.910 10.070 1.00 88.00 124 HIS A N 1
ATOM 1025 C CA . HIS A 1 124 ? -5.384 -1.069 11.452 1.00 88.00 124 HIS A CA 1
ATOM 1026 C C . HIS A 1 124 ? -5.489 0.248 12.219 1.00 88.00 124 HIS A C 1
ATOM 1028 O O . HIS A 1 124 ? -6.192 0.330 13.219 1.00 88.00 124 HIS A O 1
ATOM 1034 N N . ARG A 1 125 ? -4.845 1.302 11.706 1.00 84.50 125 ARG A N 1
ATOM 1035 C CA . ARG A 1 125 ? -4.779 2.594 12.392 1.00 84.50 125 ARG A CA 1
ATOM 1036 C C . ARG A 1 125 ? -6.147 3.241 12.595 1.00 84.50 125 ARG A C 1
ATOM 1038 O O . ARG A 1 125 ? -6.367 3.896 13.602 1.00 84.50 125 ARG A O 1
ATOM 1045 N N . ASP A 1 126 ? -7.050 3.083 11.635 1.00 86.62 126 ASP A N 1
ATOM 1046 C CA . ASP A 1 126 ? -8.407 3.622 11.716 1.00 86.62 126 ASP A CA 1
ATOM 1047 C C . ASP A 1 126 ? -9.279 2.865 12.728 1.00 86.62 126 ASP A C 1
ATOM 1049 O O . ASP A 1 126 ? -10.294 3.388 13.157 1.00 86.62 126 ASP A O 1
ATOM 1053 N N . ARG A 1 127 ? -8.922 1.634 13.113 1.00 86.81 127 ARG A N 1
ATOM 1054 C CA . ARG A 1 127 ? -9.733 0.786 14.006 1.00 86.81 127 ARG A CA 1
ATOM 1055 C C . ARG A 1 127 ? -9.083 0.502 15.347 1.00 86.81 127 ARG A C 1
ATOM 1057 O O . ARG A 1 127 ? -9.735 -0.085 16.203 1.00 86.81 127 ARG A O 1
ATOM 1064 N N . GLU A 1 128 ? -7.856 0.952 15.547 1.00 85.00 128 GLU A N 1
ATOM 1065 C CA . GLU A 1 128 ? -7.153 0.871 16.821 1.00 85.00 128 GLU A CA 1
ATOM 1066 C C . GLU A 1 128 ? -8.055 1.367 17.971 1.00 85.00 128 GLU A C 1
ATOM 1068 O O . GLU A 1 128 ? -8.726 2.402 17.867 1.00 85.00 128 GLU A O 1
ATOM 1073 N N . GLY A 1 129 ? -8.142 0.570 19.039 1.00 82.69 129 GLY A N 1
ATOM 1074 C CA . GLY A 1 129 ? -9.006 0.843 20.194 1.00 82.69 129 GLY A CA 1
ATOM 1075 C C . GLY A 1 129 ? -10.509 0.615 19.975 1.00 82.69 129 GLY A C 1
ATOM 1076 O O . GLY A 1 129 ? -11.308 1.085 20.780 1.00 82.69 129 GLY A O 1
ATOM 1077 N N . THR A 1 130 ? -10.923 -0.066 18.901 1.00 85.00 130 THR A N 1
ATOM 1078 C CA . THR A 1 130 ? -12.319 -0.509 18.714 1.00 85.00 130 THR A CA 1
ATOM 1079 C C . THR A 1 130 ? -12.484 -1.995 19.009 1.00 85.00 130 THR A C 1
ATOM 1081 O O . THR A 1 130 ? -11.587 -2.778 18.719 1.00 85.00 130 THR A O 1
ATOM 1084 N N . ALA A 1 131 ? -13.685 -2.403 19.432 1.00 86.62 131 ALA A N 1
ATOM 1085 C CA . ALA A 1 131 ? -14.033 -3.822 19.588 1.00 86.62 131 ALA A CA 1
ATOM 1086 C C . ALA A 1 131 ? -13.807 -4.634 18.297 1.00 86.62 131 ALA A C 1
ATOM 1088 O O . ALA A 1 131 ? -13.385 -5.783 18.332 1.00 86.62 131 ALA A O 1
ATOM 1089 N N . MET A 1 132 ? -14.027 -4.010 17.135 1.00 86.44 132 MET A N 1
ATOM 1090 C CA . MET A 1 132 ? -13.781 -4.645 15.841 1.00 86.44 132 MET A CA 1
ATOM 1091 C C . MET A 1 132 ? -12.292 -4.935 15.605 1.00 86.44 132 MET A C 1
ATOM 1093 O O . MET A 1 132 ? -11.945 -5.876 14.892 1.00 86.44 132 MET A O 1
ATOM 1097 N N . TRP A 1 133 ? -11.40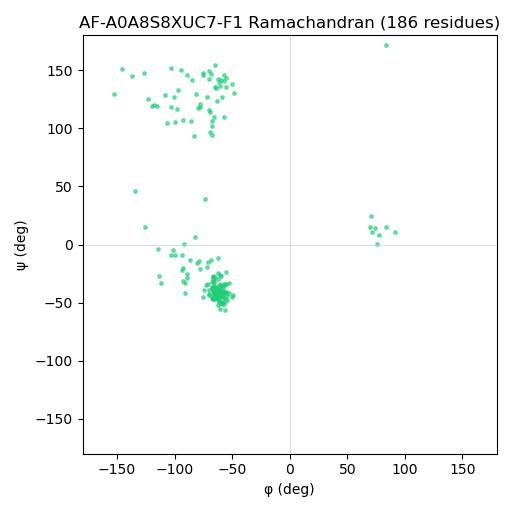7 -4.097 16.147 1.00 90.81 133 TRP A N 1
ATOM 1098 C CA . TRP A 1 133 ? -9.975 -4.346 16.097 1.00 90.81 133 TRP A CA 1
ATOM 1099 C C . TRP A 1 133 ? -9.566 -5.447 17.067 1.00 90.81 133 TRP A C 1
ATOM 1101 O O . TRP A 1 133 ? -8.784 -6.300 16.662 1.00 90.81 133 TRP A O 1
ATOM 1111 N N . ASP A 1 134 ? -10.149 -5.497 18.264 1.00 90.12 134 ASP A N 1
ATOM 1112 C CA . ASP A 1 134 ? -9.893 -6.573 19.229 1.00 90.12 134 ASP A CA 1
ATOM 1113 C C . ASP A 1 134 ? -10.178 -7.959 18.609 1.00 90.12 134 ASP A C 1
ATOM 1115 O O . ASP A 1 134 ? -9.375 -8.885 18.740 1.00 90.12 134 ASP A O 1
ATOM 1119 N N . ASP A 1 135 ? -11.263 -8.082 17.833 1.00 91.19 135 ASP A N 1
ATOM 1120 C CA . ASP A 1 135 ? -11.594 -9.301 17.077 1.00 91.19 135 ASP A CA 1
ATOM 1121 C C . ASP A 1 135 ? -10.546 -9.639 15.999 1.00 91.19 135 ASP A C 1
ATOM 1123 O O . ASP A 1 135 ? -10.211 -10.804 15.767 1.00 91.19 135 ASP A O 1
ATOM 1127 N N . VAL A 1 136 ? -10.016 -8.623 15.312 1.00 91.50 136 VAL A N 1
ATOM 1128 C CA . VAL A 1 136 ? -8.973 -8.795 14.288 1.00 91.50 136 VAL A CA 1
ATOM 1129 C C . VAL A 1 136 ? -7.644 -9.190 14.929 1.00 91.50 136 VAL A C 1
ATOM 1131 O O . VAL A 1 136 ? -6.966 -10.089 14.424 1.00 91.50 136 VAL A O 1
ATOM 1134 N N . GLU A 1 137 ? -7.281 -8.556 16.038 1.00 92.31 137 GLU A N 1
ATOM 1135 C CA . GLU A 1 137 ? -6.067 -8.827 16.802 1.00 92.31 137 GLU A CA 1
ATOM 1136 C C . GLU A 1 137 ? -6.095 -10.227 17.425 1.00 92.31 137 GLU A C 1
ATOM 1138 O O . GLU A 1 137 ? -5.084 -10.925 17.389 1.00 92.31 137 GLU A O 1
ATOM 1143 N N . ALA A 1 138 ? -7.258 -10.718 17.863 1.00 92.00 138 ALA A N 1
ATOM 1144 C CA . ALA A 1 138 ? -7.414 -12.099 18.325 1.00 92.00 138 ALA A CA 1
ATOM 1145 C C . ALA A 1 138 ? -7.070 -13.147 17.244 1.00 92.00 138 ALA A C 1
ATOM 1147 O O . ALA A 1 138 ? -6.648 -14.260 17.565 1.00 92.00 138 ALA A O 1
ATOM 1148 N N . VAL A 1 139 ? -7.226 -12.801 15.960 1.00 92.19 139 VAL A N 1
ATOM 1149 C CA . VAL A 1 139 ? -6.909 -13.679 14.820 1.00 92.19 139 VAL A CA 1
ATOM 1150 C C . VAL A 1 139 ? -5.471 -13.495 14.333 1.00 92.19 139 VAL A C 1
ATOM 1152 O O . VAL A 1 139 ? -4.810 -14.467 13.967 1.00 92.19 139 VAL A O 1
ATOM 1155 N N . VAL A 1 140 ? -4.999 -12.250 14.263 1.00 92.19 140 VAL A N 1
ATOM 1156 C CA . VAL A 1 140 ? -3.703 -11.898 13.660 1.00 92.19 140 VAL A CA 1
ATOM 1157 C C . VAL A 1 140 ? -2.556 -11.950 14.674 1.00 92.19 140 VAL A C 1
ATOM 1159 O O . VAL A 1 140 ? -1.412 -12.193 14.285 1.00 92.19 140 VAL A O 1
ATOM 1162 N N . GLY A 1 141 ? -2.864 -11.771 15.956 1.00 90.88 141 GLY A N 1
ATOM 1163 C CA . GLY A 1 141 ? -1.904 -11.494 17.016 1.00 90.88 141 GLY A CA 1
ATOM 1164 C C . GLY A 1 141 ? -1.560 -10.007 17.107 1.00 90.88 141 GLY A C 1
ATOM 1165 O O . GLY A 1 141 ? -1.931 -9.214 16.239 1.00 90.88 141 GLY A O 1
ATOM 1166 N N . ALA A 1 142 ? -0.827 -9.650 18.160 1.00 88.25 142 ALA A N 1
ATOM 1167 C CA . ALA A 1 142 ? -0.357 -8.288 18.380 1.00 88.25 142 ALA A CA 1
ATOM 1168 C C . ALA A 1 142 ? 0.645 -7.854 17.287 1.00 88.25 142 ALA A C 1
ATOM 1170 O O . ALA A 1 142 ? 1.332 -8.704 16.698 1.00 88.25 142 ALA A O 1
ATOM 1171 N N . PRO A 1 143 ? 0.770 -6.543 17.013 1.00 87.56 143 PRO A N 1
ATOM 1172 C CA . PRO A 1 143 ? 1.813 -6.037 16.133 1.00 87.56 143 PRO A CA 1
ATOM 1173 C C . PRO A 1 143 ? 3.198 -6.447 16.659 1.00 87.56 143 PRO A C 1
ATOM 1175 O O . PRO A 1 143 ? 3.419 -6.424 17.871 1.00 87.56 143 PRO A O 1
ATOM 1178 N N . PRO A 1 144 ? 4.145 -6.824 15.777 1.00 87.94 144 PRO A N 1
ATOM 1179 C CA . PRO A 1 144 ? 5.495 -7.152 16.215 1.00 87.94 144 PRO A CA 1
ATOM 1180 C C . PRO A 1 144 ? 6.111 -5.933 16.906 1.00 87.94 144 PRO A C 1
ATOM 1182 O O . PRO A 1 144 ? 5.899 -4.806 16.466 1.00 87.94 144 PRO A O 1
ATOM 1185 N N . GLU A 1 145 ? 6.874 -6.150 17.974 1.00 87.56 145 GLU A N 1
ATOM 1186 C CA . GLU A 1 145 ? 7.638 -5.092 18.635 1.00 87.56 145 GLU A CA 1
ATOM 1187 C C . GLU A 1 145 ? 9.021 -4.966 18.001 1.00 87.56 145 GLU A C 1
ATOM 1189 O O . GLU A 1 145 ? 9.605 -5.947 17.531 1.00 87.56 145 GLU A O 1
ATOM 1194 N N . ARG A 1 146 ? 9.541 -3.739 17.951 1.00 86.81 146 ARG A N 1
ATOM 1195 C CA . ARG A 1 146 ? 10.879 -3.502 17.419 1.00 86.81 146 ARG A CA 1
ATOM 1196 C C . ARG A 1 146 ? 11.903 -3.844 18.494 1.00 86.81 146 ARG A C 1
ATOM 1198 O O . ARG A 1 146 ? 11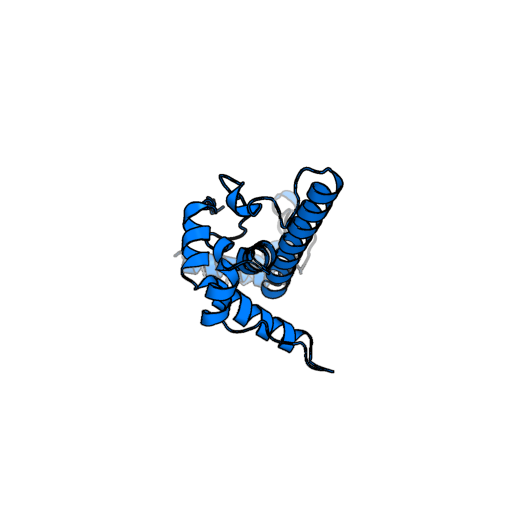.935 -3.193 19.533 1.00 86.81 146 ARG A O 1
ATOM 1205 N N . GLU A 1 147 ? 12.743 -4.835 18.221 1.00 86.62 147 GLU A N 1
ATOM 1206 C CA . GLU A 1 147 ? 13.811 -5.245 19.137 1.00 86.62 147 GLU A CA 1
ATOM 1207 C C . GLU A 1 147 ? 14.985 -4.246 19.111 1.00 86.62 147 GLU A C 1
ATOM 1209 O O . GLU A 1 147 ? 15.311 -3.656 18.071 1.00 86.62 147 GLU A O 1
ATOM 1214 N N . ASP A 1 148 ? 15.654 -4.072 20.254 1.00 83.25 148 ASP A N 1
ATOM 1215 C CA . ASP A 1 148 ? 16.831 -3.207 20.365 1.00 83.25 148 ASP A CA 1
ATOM 1216 C C . ASP A 1 148 ? 17.979 -3.721 19.485 1.00 83.25 148 ASP A C 1
ATOM 1218 O O . ASP A 1 148 ? 18.435 -4.857 19.604 1.00 83.25 148 ASP A O 1
ATOM 1222 N N . GLY A 1 149 ? 18.466 -2.862 18.586 1.00 82.56 149 GLY A N 1
ATOM 1223 C CA . GLY A 1 149 ? 19.525 -3.210 17.633 1.00 82.56 149 GLY A CA 1
ATOM 1224 C C . GLY A 1 149 ? 19.064 -4.051 16.437 1.00 82.56 149 GLY A C 1
ATOM 1225 O O . GLY A 1 149 ? 19.907 -4.495 15.657 1.00 82.56 149 GLY A O 1
ATOM 1226 N N . GLN A 1 150 ? 17.754 -4.259 16.261 1.00 83.69 150 GLN A N 1
ATOM 1227 C CA . GLN A 1 150 ? 17.215 -4.966 15.103 1.00 83.69 150 GLN A CA 1
ATOM 1228 C C . GLN A 1 150 ? 17.489 -4.212 13.799 1.00 83.69 150 GLN A C 1
ATOM 1230 O O . GLN A 1 150 ? 17.261 -3.002 13.692 1.00 83.69 150 GLN A O 1
ATOM 1235 N N . ASP A 1 151 ? 17.932 -4.964 12.792 1.00 88.75 151 ASP A N 1
ATOM 1236 C CA . ASP A 1 151 ? 18.100 -4.475 11.428 1.00 88.75 151 ASP A CA 1
ATOM 1237 C C . ASP A 1 151 ? 16.766 -3.982 10.836 1.00 88.75 151 ASP A C 1
ATOM 1239 O O . ASP A 1 151 ? 15.730 -4.645 10.952 1.00 88.75 151 ASP A O 1
ATOM 1243 N N . ASP A 1 152 ? 16.803 -2.833 10.155 1.00 83.75 152 ASP A N 1
ATOM 1244 C CA . ASP A 1 152 ? 15.616 -2.203 9.565 1.00 83.75 152 ASP A CA 1
ATOM 1245 C C . ASP A 1 152 ? 14.921 -3.124 8.553 1.00 83.75 152 ASP A C 1
ATOM 1247 O O . ASP A 1 152 ? 13.692 -3.143 8.475 1.00 83.75 152 ASP A O 1
ATOM 1251 N N . ALA A 1 153 ? 15.672 -3.922 7.784 1.00 84.44 153 ALA A N 1
ATOM 1252 C CA . ALA A 1 153 ? 15.070 -4.829 6.813 1.00 84.44 153 ALA A CA 1
ATOM 1253 C C . ALA A 1 153 ? 14.387 -6.023 7.496 1.00 84.44 153 ALA A C 1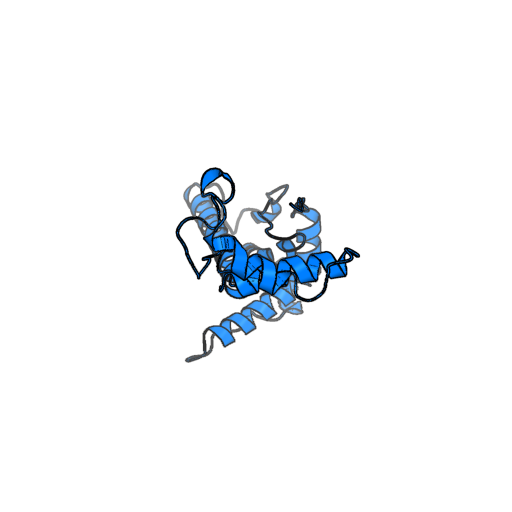
ATOM 1255 O O . ALA A 1 153 ? 13.343 -6.483 7.023 1.00 84.44 153 ALA A O 1
ATOM 1256 N N . ALA A 1 154 ? 14.935 -6.512 8.613 1.00 85.75 154 ALA A N 1
ATOM 1257 C CA . ALA A 1 154 ? 14.299 -7.545 9.427 1.00 85.75 154 ALA A CA 1
ATOM 1258 C C . ALA A 1 154 ? 12.989 -7.045 10.058 1.00 85.75 154 ALA A C 1
ATOM 1260 O O . ALA A 1 154 ? 11.961 -7.721 9.944 1.00 85.75 154 ALA A O 1
ATOM 1261 N N . TRP A 1 155 ? 13.008 -5.840 10.633 1.00 87.19 155 TRP A N 1
ATOM 1262 C CA . TRP A 1 155 ? 11.824 -5.176 11.180 1.00 87.19 155 TRP A CA 1
ATOM 1263 C C . TRP A 1 155 ? 10.736 -4.977 10.118 1.00 87.19 155 TRP A C 1
ATOM 1265 O O . TRP A 1 155 ? 9.591 -5.402 10.288 1.00 87.19 155 TRP A O 1
ATOM 1275 N N . GLU A 1 156 ? 11.100 -4.401 8.969 1.00 83.81 156 GLU A N 1
ATOM 1276 C CA . GLU A 1 156 ? 10.154 -4.177 7.876 1.00 83.81 156 GLU A CA 1
ATOM 1277 C C . GLU A 1 156 ? 9.580 -5.494 7.357 1.00 83.81 156 GLU A C 1
ATOM 1279 O O . GLU A 1 156 ? 8.384 -5.579 7.096 1.00 83.81 156 GLU A O 1
ATOM 1284 N N . LYS A 1 157 ? 10.384 -6.561 7.271 1.00 86.31 157 LYS A N 1
ATOM 1285 C CA . LYS A 1 157 ? 9.903 -7.887 6.868 1.00 86.31 157 LYS A CA 1
ATOM 1286 C C . LYS A 1 157 ? 8.872 -8.454 7.849 1.00 86.31 157 LYS A C 1
ATOM 1288 O O . LYS A 1 157 ? 7.913 -9.084 7.394 1.00 86.31 157 LYS A O 1
ATOM 1293 N N . ALA A 1 158 ? 9.050 -8.254 9.155 1.00 89.56 158 ALA A N 1
ATOM 1294 C CA . ALA A 1 158 ? 8.074 -8.659 10.168 1.00 89.56 158 ALA A CA 1
ATOM 1295 C C . ALA A 1 158 ? 6.773 -7.849 10.037 1.00 89.56 158 ALA A C 1
ATOM 1297 O O . ALA A 1 158 ? 5.686 -8.425 9.954 1.00 89.56 158 ALA A O 1
ATOM 1298 N N . MET A 1 159 ? 6.883 -6.526 9.891 1.00 88.12 159 MET A N 1
ATOM 1299 C CA . MET A 1 159 ? 5.735 -5.645 9.659 1.00 88.12 159 MET A CA 1
ATOM 1300 C C . MET A 1 159 ? 4.984 -5.978 8.364 1.00 88.12 159 MET A C 1
ATOM 1302 O O . MET A 1 159 ? 3.753 -5.943 8.334 1.00 88.12 159 MET A O 1
ATOM 1306 N N . ASP A 1 160 ? 5.690 -6.343 7.295 1.00 86.44 160 ASP A N 1
ATOM 1307 C CA . ASP A 1 160 ? 5.084 -6.743 6.024 1.00 86.44 160 ASP A CA 1
ATOM 1308 C C . ASP A 1 160 ? 4.289 -8.048 6.167 1.00 86.44 160 ASP A C 1
ATOM 1310 O O . ASP A 1 160 ? 3.201 -8.192 5.603 1.00 86.44 160 ASP A O 1
ATOM 1314 N N . GLN A 1 161 ? 4.805 -9.009 6.941 1.00 89.12 161 GLN A N 1
ATOM 1315 C CA . GLN A 1 161 ? 4.092 -10.249 7.257 1.00 89.12 161 GLN A CA 1
ATOM 1316 C C . GLN A 1 161 ? 2.836 -9.971 8.082 1.00 89.12 161 GLN A C 1
ATOM 1318 O O . GLN A 1 161 ? 1.770 -10.495 7.752 1.00 89.12 161 GLN A O 1
ATOM 1323 N N . TYR A 1 162 ? 2.941 -9.089 9.073 1.00 90.75 162 TYR A N 1
ATOM 1324 C CA . TYR A 1 162 ? 1.820 -8.650 9.894 1.00 90.75 162 TYR A CA 1
ATOM 1325 C C . TYR A 1 162 ? 0.719 -7.971 9.058 1.00 90.75 162 TYR A C 1
ATOM 1327 O O . TYR A 1 162 ? -0.433 -8.407 9.055 1.00 90.75 162 TYR A O 1
ATOM 1335 N N . ARG A 1 163 ? 1.071 -6.990 8.212 1.00 88.62 163 ARG A N 1
ATOM 1336 C CA . ARG A 1 163 ? 0.125 -6.331 7.284 1.00 88.62 163 ARG A CA 1
ATOM 1337 C C . ARG A 1 163 ? -0.538 -7.329 6.332 1.00 88.62 163 ARG A C 1
ATOM 1339 O O . ARG A 1 163 ? -1.725 -7.213 6.022 1.00 88.62 163 ARG A O 1
ATOM 1346 N N . ARG A 1 164 ? 0.207 -8.336 5.865 1.00 88.44 164 ARG A N 1
ATOM 1347 C CA . ARG A 1 164 ? -0.347 -9.414 5.032 1.00 88.44 164 ARG A CA 1
ATOM 1348 C C . ARG A 1 164 ? -1.319 -10.295 5.803 1.00 88.44 164 ARG A C 1
ATOM 1350 O O . ARG A 1 164 ? -2.296 -10.729 5.197 1.00 88.44 164 ARG A O 1
ATOM 1357 N N . ALA A 1 165 ? -1.075 -10.571 7.078 1.00 91.19 165 ALA A N 1
ATOM 1358 C CA . ALA A 1 165 ? -2.001 -11.325 7.914 1.00 91.19 165 ALA A CA 1
ATOM 1359 C C . ALA A 1 165 ? -3.326 -10.565 8.094 1.00 91.19 165 ALA A C 1
ATOM 1361 O O . ALA A 1 165 ? -4.375 -11.136 7.803 1.00 91.19 165 ALA A O 1
ATOM 1362 N N . ILE A 1 166 ? -3.277 -9.256 8.378 1.00 91.88 166 ILE A N 1
ATOM 1363 C CA . ILE A 1 166 ? -4.469 -8.386 8.399 1.00 91.88 166 ILE A CA 1
ATOM 1364 C C . ILE A 1 166 ? -5.227 -8.472 7.069 1.00 91.88 166 ILE A C 1
ATOM 1366 O O . ILE A 1 166 ? -6.439 -8.646 7.055 1.00 91.88 166 ILE A O 1
ATOM 1370 N N . SER A 1 167 ? -4.523 -8.441 5.929 1.00 89.38 167 SER A N 1
ATOM 1371 C CA . SER A 1 167 ? -5.171 -8.479 4.605 1.00 89.38 167 SER A CA 1
ATOM 1372 C C . SER A 1 167 ? -5.987 -9.752 4.304 1.00 89.38 167 SER A C 1
ATOM 1374 O O . SER A 1 167 ? -6.693 -9.822 3.289 1.00 89.38 167 SER A O 1
ATOM 1376 N N . LYS A 1 168 ? -5.838 -10.783 5.143 1.00 90.12 168 LYS A N 1
ATOM 1377 C CA . LYS A 1 168 ? -6.513 -12.078 5.033 1.00 90.12 168 LYS A CA 1
ATOM 1378 C C . LYS A 1 168 ? -7.678 -12.233 6.010 1.00 90.12 168 LYS A C 1
ATOM 1380 O O . LYS A 1 168 ? -8.398 -13.217 5.875 1.00 90.12 168 LYS A O 1
ATOM 1385 N N . THR A 1 169 ? -7.865 -11.321 6.963 1.00 92.38 169 THR A N 1
ATOM 1386 C CA . THR A 1 169 ? -8.984 -11.410 7.907 1.00 92.38 169 THR A CA 1
ATOM 1387 C C . THR A 1 169 ? -10.304 -11.143 7.201 1.00 92.38 169 THR A C 1
ATOM 1389 O O . THR A 1 169 ? -10.369 -10.382 6.232 1.00 92.38 169 THR A O 1
ATOM 1392 N N . GLU A 1 170 ? -11.373 -11.772 7.684 1.00 91.94 170 GLU A N 1
ATOM 1393 C CA . GLU A 1 170 ? -12.707 -11.598 7.109 1.00 91.94 170 GLU A CA 1
ATOM 1394 C C . GLU A 1 170 ? -13.164 -10.139 7.184 1.00 91.94 170 GLU A C 1
ATOM 1396 O O . GLU A 1 170 ? -13.663 -9.602 6.195 1.00 91.94 170 GLU A O 1
ATOM 1401 N N . ALA A 1 171 ? -12.894 -9.470 8.309 1.00 90.19 171 ALA A N 1
ATOM 1402 C CA . ALA A 1 171 ? -13.196 -8.056 8.496 1.00 90.19 171 ALA A CA 1
ATOM 1403 C C . ALA A 1 171 ? -12.549 -7.182 7.409 1.00 90.19 171 ALA A C 1
ATOM 1405 O O . ALA A 1 171 ? -13.227 -6.380 6.766 1.00 90.19 171 ALA A O 1
ATOM 1406 N N . TYR A 1 172 ? -11.253 -7.376 7.137 1.00 89.94 172 TYR A N 1
ATOM 1407 C CA . TYR A 1 172 ? -10.570 -6.606 6.100 1.00 89.94 172 TYR A CA 1
ATOM 1408 C C . TYR A 1 172 ? -11.041 -6.979 4.690 1.00 89.94 172 TYR A C 1
ATOM 1410 O O . TYR A 1 172 ? -11.182 -6.107 3.834 1.00 89.94 172 TYR A O 1
ATOM 1418 N N . VAL A 1 173 ? -11.284 -8.264 4.418 1.00 89.12 173 VAL A N 1
ATOM 1419 C CA . VAL A 1 173 ? -11.753 -8.716 3.100 1.00 89.12 173 VAL A CA 1
ATOM 1420 C C . VAL A 1 173 ? -13.132 -8.136 2.778 1.00 89.12 173 VAL A C 1
ATOM 1422 O O . VAL A 1 173 ? -13.342 -7.669 1.657 1.00 89.12 173 VAL A O 1
ATOM 1425 N N . THR A 1 174 ? -14.036 -8.119 3.756 1.00 89.38 174 THR A N 1
ATOM 1426 C CA . THR A 1 174 ? -15.362 -7.495 3.660 1.00 89.38 174 THR A CA 1
ATOM 1427 C C . THR A 1 174 ? -15.239 -5.993 3.434 1.00 89.38 174 THR A C 1
ATOM 1429 O O . THR A 1 174 ? -15.728 -5.490 2.424 1.00 89.38 174 THR A O 1
ATOM 1432 N N . PHE A 1 175 ? -14.467 -5.295 4.271 1.00 88.12 175 PHE A N 1
ATOM 1433 C CA . PHE A 1 175 ? -14.200 -3.866 4.106 1.00 88.12 175 PHE A CA 1
ATOM 1434 C C . PHE A 1 175 ? -13.638 -3.528 2.717 1.00 88.12 175 PHE A C 1
ATOM 1436 O O . PHE A 1 175 ? -14.131 -2.631 2.035 1.00 88.12 175 PHE A O 1
ATOM 1443 N N . HIS A 1 176 ? -12.630 -4.272 2.256 1.00 85.31 176 HIS A N 1
ATOM 1444 C CA . HIS A 1 176 ? -12.031 -4.062 0.943 1.00 85.31 176 HIS A CA 1
ATOM 1445 C C . HIS A 1 176 ? -13.059 -4.255 -0.174 1.00 85.31 176 HIS A C 1
ATOM 1447 O O . HIS A 1 176 ? -13.069 -3.492 -1.133 1.00 85.31 176 HIS A O 1
ATOM 1453 N N . ARG A 1 177 ? -13.897 -5.292 -0.099 1.00 84.88 177 ARG A N 1
ATOM 1454 C CA . ARG A 1 177 ? -14.926 -5.550 -1.115 1.00 84.88 177 ARG A CA 1
ATOM 1455 C C . ARG A 1 177 ? -15.951 -4.418 -1.176 1.00 84.88 177 ARG A C 1
ATOM 1457 O O . ARG A 1 177 ? -16.356 -4.046 -2.273 1.00 84.88 177 ARG A O 1
ATOM 1464 N N . ASP A 1 178 ? -16.354 -3.907 -0.020 1.00 85.12 178 ASP A N 1
ATOM 1465 C CA . ASP A 1 178 ? -17.507 -3.015 0.086 1.00 85.12 178 ASP A CA 1
ATOM 1466 C C . ASP A 1 178 ? -17.116 -1.538 -0.088 1.00 85.12 178 ASP A C 1
ATOM 1468 O O . ASP A 1 178 ? -17.915 -0.742 -0.584 1.00 85.12 178 ASP A O 1
ATOM 1472 N N . ARG A 1 179 ? -15.879 -1.165 0.275 1.00 83.31 179 ARG A N 1
ATOM 1473 C CA . ARG A 1 179 ? -15.416 0.234 0.299 1.00 83.31 179 ARG A CA 1
ATOM 1474 C C . ARG A 1 179 ? -14.334 0.566 -0.722 1.00 83.31 179 ARG A C 1
ATOM 1476 O O . ARG A 1 179 ? -14.237 1.723 -1.127 1.00 83.31 179 ARG A O 1
ATOM 1483 N N . ILE A 1 180 ? -13.514 -0.398 -1.143 1.00 79.88 180 ILE A N 1
ATOM 1484 C CA . ILE A 1 180 ? -12.413 -0.144 -2.082 1.00 79.88 180 ILE A CA 1
ATOM 1485 C C . ILE A 1 180 ? -12.859 -0.506 -3.495 1.00 79.88 180 ILE A C 1
ATOM 1487 O O . ILE A 1 180 ? -13.128 -1.666 -3.814 1.00 79.88 180 ILE A O 1
ATOM 1491 N N . GLU A 1 181 ? -12.906 0.497 -4.368 1.00 71.69 181 GLU A N 1
ATOM 1492 C CA . GLU A 1 181 ? -13.313 0.286 -5.752 1.00 71.69 181 GLU A CA 1
ATOM 1493 C C . GLU A 1 181 ? -12.247 -0.499 -6.532 1.00 71.69 181 GLU A C 1
ATOM 1495 O O . GLU A 1 181 ? -11.036 -0.334 -6.342 1.00 71.69 181 GLU A O 1
ATOM 1500 N N . LYS A 1 182 ? -12.693 -1.386 -7.430 1.00 66.00 182 LYS A N 1
ATOM 1501 C CA . LYS A 1 182 ? -11.783 -2.108 -8.322 1.00 66.00 182 LYS A CA 1
ATOM 1502 C C . LYS A 1 182 ? -11.183 -1.101 -9.296 1.00 66.00 182 LYS A C 1
ATOM 1504 O O . LYS A 1 182 ? -11.860 -0.663 -10.218 1.00 66.00 182 LYS A O 1
ATOM 1509 N N . GLY A 1 183 ? -9.912 -0.756 -9.109 1.00 55.22 183 GLY A N 1
ATOM 1510 C CA . GLY A 1 183 ? -9.220 0.098 -10.066 1.00 55.22 183 GLY A CA 1
ATOM 1511 C C . GLY A 1 183 ? -9.212 -0.550 -11.449 1.00 55.22 183 GLY A C 1
ATOM 1512 O O . GLY A 1 183 ? -8.802 -1.704 -11.607 1.00 55.22 183 GLY A O 1
ATOM 1513 N N . SER A 1 184 ? -9.669 0.193 -12.452 1.00 42.22 184 SER A N 1
ATOM 1514 C CA . SER A 1 184 ? -9.474 -0.142 -13.855 1.00 42.22 184 SER A CA 1
ATOM 1515 C C . SER A 1 184 ? -7.987 -0.002 -14.167 1.00 42.22 184 SER A C 1
ATOM 1517 O O . SER A 1 184 ? -7.508 1.094 -14.448 1.00 42.22 184 SER A O 1
ATOM 1519 N N . ALA A 1 185 ? -7.227 -1.092 -14.087 1.00 42.47 185 ALA A N 1
ATOM 1520 C CA . ALA A 1 185 ? -5.913 -1.109 -14.708 1.00 42.47 185 ALA A CA 1
ATOM 1521 C C . ALA A 1 185 ? -6.139 -1.090 -16.222 1.00 42.47 185 ALA A C 1
ATOM 1523 O O . ALA A 1 185 ? -6.431 -2.121 -16.827 1.00 42.47 185 ALA A O 1
ATOM 1524 N N . GLN A 1 186 ? -6.064 0.092 -16.830 1.00 34.38 186 GLN A N 1
ATOM 1525 C CA . GLN A 1 186 ? -5.767 0.161 -18.251 1.00 34.38 186 GLN A CA 1
ATOM 1526 C C . GLN A 1 186 ? -4.330 -0.329 -18.389 1.00 34.38 186 GLN A C 1
ATOM 1528 O O . GLN A 1 186 ? -3.387 0.371 -18.028 1.00 34.38 186 GLN A O 1
ATOM 1533 N N . ALA A 1 187 ? -4.186 -1.582 -18.820 1.00 30.25 187 ALA A N 1
ATOM 1534 C CA . ALA A 1 187 ? -2.953 -2.028 -19.435 1.00 30.25 187 ALA A CA 1
ATOM 1535 C C . ALA A 1 187 ? -2.716 -1.094 -20.628 1.00 30.25 187 ALA A C 1
ATOM 1537 O O . ALA A 1 187 ? -3.516 -1.087 -21.566 1.00 30.25 187 ALA A O 1
ATOM 1538 N N . VAL A 1 188 ? -1.705 -0.236 -20.508 1.00 32.56 188 VAL A N 1
ATOM 1539 C CA . VAL A 1 188 ? -1.137 0.503 -21.637 1.00 32.56 188 VAL A CA 1
ATOM 1540 C C . VAL A 1 188 ? -0.200 -0.438 -22.374 1.00 32.56 188 VAL A C 1
ATOM 1542 O O . VAL A 1 188 ? 0.557 -1.150 -21.674 1.00 32.56 188 VAL A O 1
#

Foldseek 3Di:
DFPLVVLVVVVVVCVVVPDDDDPCVSVVCVVCLQVDDCVVCVPCPPPDRDDDDDDPDDPDDPVVVLVVLLVVVQVVLVVVVVVCVVVVVDDLVPDDFPLVVAQADEDDDPDFPCVLQRCLSVVQVSCPPHPVNVVLCVQLPDQDDDDVPDDPVVNVVSNSVSSVSSSPDPVNVVSCVRHYDRDPPPPD

Secondary structure (DSSP, 8-state):
-BHHHHHHHHHHHHHHTT--PPTTHHHHHHHHGGGS-TTT-TTSTT--SB-----------HHHHHHHHHHHHHHHHHHHHHH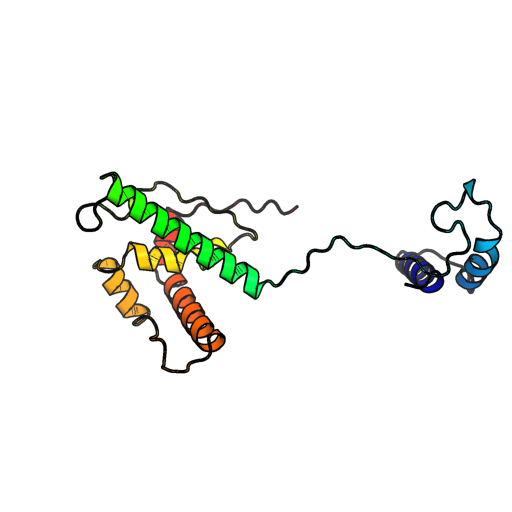HHHTTS--TTTSPPHHHH-S-B----SSTTTHHHHSHHHHHHHHTTSHHHHHHHHHH-SPPPPPTT--HHHHHHHHHHHHHHHTTSHHHHHHHHHHB--------

Mean predicted aligned error: 13.39 Å

Sequence (188 aa):
MSLRAVMGDVLDLARETGANLKEGILDRMVRHLPRVSPAQTRHFAHGEERISIHRDEPVFDGQYSNRCYQNAVRDAFLDFQRRAARTGRYTHDEDERFTEQWERIIMHLPYAFQAKRMFPAVFHRDREGTAMWDDVEAVVGAPPEREDGQDDAAWEKAMDQYRRAISKTEAYVTFHRDRIEKGSAQAV

pLDDT: mean 79.46, std 12.46, range [30.25, 92.38]